Protein AF-A0A2A9K3H0-F1 (afdb_monomer)

Structure (mmCIF, N/CA/C/O backbone):
data_AF-A0A2A9K3H0-F1
#
_entry.id   AF-A0A2A9K3H0-F1
#
loop_
_atom_site.group_PDB
_atom_site.id
_atom_site.type_symbol
_atom_site.label_atom_id
_atom_site.label_alt_id
_atom_site.label_comp_id
_atom_site.label_asym_id
_atom_site.label_entity_id
_atom_site.label_seq_id
_atom_site.pdbx_PDB_ins_code
_atom_site.Cartn_x
_atom_site.Cartn_y
_atom_site.Cartn_z
_atom_site.occupancy
_atom_site.B_iso_or_equiv
_atom_site.auth_seq_id
_atom_site.auth_comp_id
_atom_site.auth_asym_id
_atom_site.auth_atom_id
_atom_site.pdbx_PDB_model_num
ATOM 1 N N . MET A 1 1 ? -21.137 4.030 23.093 1.00 45.34 1 MET A N 1
ATOM 2 C CA . MET A 1 1 ? -19.866 4.236 23.824 1.00 45.34 1 MET A CA 1
ATOM 3 C C . MET A 1 1 ? -18.866 4.736 22.801 1.00 45.34 1 MET A C 1
ATOM 5 O O . MET A 1 1 ? -18.836 4.116 21.744 1.00 45.34 1 MET A O 1
ATOM 9 N N . PRO A 1 2 ? -18.143 5.844 23.032 1.00 45.53 2 PRO A N 1
ATOM 10 C CA . PRO A 1 2 ? -17.180 6.316 22.046 1.00 45.53 2 PRO A CA 1
ATOM 11 C C . PRO A 1 2 ? -16.077 5.272 21.893 1.00 45.53 2 PRO A C 1
ATOM 13 O O . PRO A 1 2 ? -15.755 4.592 22.869 1.00 45.53 2 PRO A O 1
ATOM 16 N N . ILE A 1 3 ? -15.523 5.128 20.694 1.00 60.06 3 ILE A N 1
ATOM 17 C CA . ILE A 1 3 ? -14.328 4.311 20.492 1.00 60.06 3 ILE A CA 1
ATOM 18 C C . ILE A 1 3 ? -13.124 5.195 20.845 1.00 60.06 3 ILE A C 1
ATOM 20 O O . ILE A 1 3 ? -12.738 6.047 20.046 1.00 60.06 3 ILE A O 1
ATOM 24 N N . PRO A 1 4 ? -12.523 5.059 22.044 1.00 81.38 4 PRO A N 1
ATOM 25 C CA . PRO A 1 4 ? -11.255 5.720 22.326 1.00 81.38 4 PRO A CA 1
ATOM 26 C C . PRO A 1 4 ? -10.192 5.227 21.333 1.00 81.38 4 PRO A C 1
ATOM 28 O O . PRO A 1 4 ? -10.433 4.298 20.567 1.00 81.38 4 PRO A O 1
ATOM 31 N N . PHE A 1 5 ? -9.017 5.855 21.340 1.00 91.81 5 PHE A N 1
ATOM 32 C CA . PHE A 1 5 ? -7.861 5.462 20.525 1.00 91.81 5 PHE A CA 1
ATOM 33 C C . PHE A 1 5 ? -7.791 3.948 20.286 1.00 91.81 5 PHE A C 1
ATOM 35 O O . PHE A 1 5 ? -7.923 3.151 21.216 1.00 91.81 5 PHE A O 1
ATOM 42 N N . LEU A 1 6 ? -7.575 3.570 19.029 1.0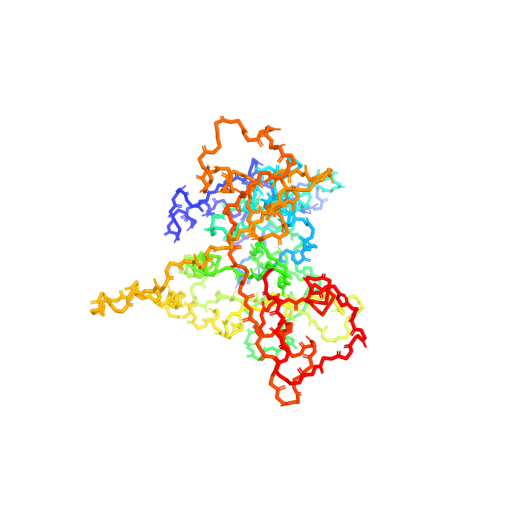0 92.31 6 LEU A N 1
ATOM 43 C CA . LEU A 1 6 ? -7.600 2.203 18.526 1.00 92.31 6 LEU A CA 1
ATOM 44 C C . LEU A 1 6 ? -6.362 1.400 18.969 1.00 92.31 6 LEU A C 1
ATOM 46 O O . LEU A 1 6 ? -5.624 0.849 18.157 1.00 92.31 6 LEU A O 1
ATOM 50 N N . THR A 1 7 ? -6.107 1.319 20.272 1.00 87.69 7 THR A N 1
ATOM 51 C CA . THR A 1 7 ? -4.939 0.634 20.852 1.00 87.69 7 THR A CA 1
ATOM 52 C C . THR A 1 7 ? -4.946 -0.875 20.584 1.00 87.69 7 THR A C 1
ATOM 54 O O . THR A 1 7 ? -3.901 -1.517 20.617 1.00 87.69 7 THR A O 1
ATOM 57 N N . GLY A 1 8 ? -6.103 -1.443 20.225 1.00 91.00 8 GLY A N 1
ATOM 58 C CA . GLY A 1 8 ? -6.239 -2.828 19.772 1.00 91.00 8 GLY A CA 1
ATOM 59 C C . GLY A 1 8 ? -5.675 -3.118 18.375 1.00 91.00 8 GLY A C 1
ATOM 60 O O . GLY A 1 8 ? -5.637 -4.287 17.991 1.00 91.00 8 GLY A O 1
ATOM 61 N N . LEU A 1 9 ? -5.231 -2.108 17.610 1.00 93.88 9 LEU A N 1
ATOM 62 C CA . LEU A 1 9 ? -4.708 -2.316 16.252 1.00 93.88 9 LEU A CA 1
ATOM 63 C C . LEU A 1 9 ? -3.502 -3.257 16.211 1.00 93.88 9 LEU A C 1
ATOM 65 O O . LEU A 1 9 ? -3.435 -4.082 15.307 1.00 93.88 9 LEU A O 1
ATOM 69 N N . GLY A 1 10 ? -2.603 -3.205 17.199 1.00 93.50 10 GLY A N 1
ATOM 70 C CA . GLY A 1 10 ? -1.468 -4.133 17.268 1.00 93.50 10 GLY A CA 1
ATOM 71 C C . GLY A 1 10 ? -1.917 -5.598 17.311 1.00 93.50 10 GLY A C 1
ATOM 72 O O . GLY A 1 10 ? -1.484 -6.400 16.493 1.00 93.50 10 GLY A O 1
ATOM 73 N N . ARG A 1 11 ? -2.899 -5.926 18.165 1.00 94.56 11 ARG A N 1
ATOM 74 C CA . ARG A 1 11 ? -3.484 -7.279 18.254 1.00 94.56 11 ARG A CA 1
ATOM 75 C C . ARG A 1 11 ? -4.157 -7.714 16.949 1.00 94.56 11 ARG A C 1
ATOM 77 O O . ARG A 1 11 ? -4.048 -8.876 16.549 1.00 94.56 11 ARG A O 1
ATOM 84 N N . VAL A 1 12 ? -4.878 -6.794 16.301 1.00 95.06 12 VAL A N 1
ATOM 85 C CA . VAL A 1 12 ? -5.502 -7.049 14.994 1.00 95.06 12 VAL A CA 1
ATOM 86 C C . VAL A 1 12 ? -4.427 -7.406 13.971 1.00 95.06 12 VAL A C 1
ATOM 88 O O . VAL A 1 12 ? -4.587 -8.388 13.251 1.00 95.06 12 VAL A O 1
ATOM 91 N N . LEU A 1 13 ? -3.325 -6.652 13.925 1.00 96.75 13 LEU A N 1
ATOM 92 C CA . LEU A 1 13 ? -2.216 -6.908 13.006 1.00 96.75 13 LEU A CA 1
ATOM 93 C C . LEU A 1 13 ? -1.482 -8.214 13.333 1.00 96.75 13 LEU A C 1
ATOM 95 O O . LEU A 1 13 ? -1.252 -9.004 12.421 1.00 96.75 13 LEU A O 1
ATOM 99 N N . ASP A 1 14 ? -1.212 -8.505 14.607 1.00 94.38 14 ASP A N 1
ATOM 100 C CA . ASP A 1 14 ? -0.631 -9.787 15.031 1.00 94.38 14 ASP A CA 1
ATOM 101 C C . ASP A 1 14 ? -1.453 -10.970 14.517 1.00 94.38 14 ASP A C 1
ATOM 103 O O . ASP A 1 14 ? -0.908 -11.925 13.964 1.00 94.38 14 ASP A O 1
ATOM 107 N N . THR A 1 15 ? -2.778 -10.883 14.642 1.00 95.31 15 THR A N 1
ATOM 108 C CA . THR A 1 15 ? -3.684 -11.947 14.196 1.00 95.31 15 THR A CA 1
ATOM 109 C C . THR A 1 15 ? -3.796 -12.007 12.673 1.00 95.31 15 THR A C 1
ATOM 111 O O . THR A 1 15 ? -3.840 -13.092 12.095 1.00 95.31 15 THR A O 1
ATOM 114 N N . ALA A 1 16 ? -3.868 -10.851 12.010 1.00 95.38 16 ALA A N 1
ATOM 115 C CA . ALA A 1 16 ? -4.097 -10.767 10.572 1.00 95.38 16 ALA A CA 1
ATOM 116 C C . ALA A 1 16 ? -2.858 -11.151 9.756 1.00 95.38 16 ALA A C 1
ATOM 118 O O . ALA A 1 16 ? -2.965 -11.865 8.755 1.00 95.38 16 ALA A O 1
ATOM 119 N N . VAL A 1 17 ? -1.689 -10.637 10.141 1.00 94.00 17 VAL A N 1
ATOM 120 C CA . VAL A 1 17 ? -0.473 -10.690 9.321 1.00 94.00 17 VAL A CA 1
ATOM 121 C C . VAL A 1 17 ? 0.718 -11.333 10.025 1.00 94.00 17 VAL A C 1
ATOM 123 O O . VAL A 1 17 ? 1.628 -11.753 9.319 1.00 94.00 17 VAL A O 1
ATOM 126 N N . GLY A 1 18 ? 0.685 -11.487 11.351 1.00 94.31 18 GLY A N 1
ATOM 127 C CA . GLY A 1 18 ? 1.803 -11.987 12.156 1.00 94.31 18 GLY A CA 1
ATOM 128 C C . GLY A 1 18 ? 2.655 -10.854 12.733 1.00 94.31 18 GLY A C 1
ATOM 129 O O . GLY A 1 18 ? 2.822 -9.808 12.105 1.00 94.31 18 GLY A O 1
ATOM 130 N N . SER A 1 19 ? 3.203 -11.060 13.932 1.00 90.75 19 SER A N 1
ATOM 131 C CA . SER A 1 19 ? 3.965 -10.044 14.680 1.00 90.75 19 SER A CA 1
ATOM 132 C C . SER A 1 19 ? 5.280 -9.627 14.012 1.00 90.75 19 SER A C 1
ATOM 134 O O . SER A 1 19 ? 5.835 -8.585 14.328 1.00 90.75 19 SER A O 1
ATOM 136 N N . ASP A 1 20 ? 5.796 -10.435 13.086 1.00 92.19 20 ASP A N 1
ATOM 137 C CA . ASP A 1 20 ? 6.979 -10.150 12.268 1.00 92.19 20 ASP A CA 1
ATOM 138 C C . ASP A 1 20 ? 6.652 -9.353 10.990 1.00 92.19 20 ASP A C 1
ATOM 140 O O . ASP A 1 20 ? 7.548 -8.986 10.227 1.00 92.19 20 ASP A O 1
ATOM 144 N N . ARG A 1 21 ? 5.365 -9.088 10.730 1.00 95.31 21 ARG A N 1
ATOM 145 C CA . ARG A 1 21 ? 4.873 -8.443 9.503 1.00 95.31 21 ARG A CA 1
ATOM 146 C C . ARG A 1 21 ? 4.325 -7.040 9.729 1.00 95.31 21 ARG A C 1
ATOM 148 O O . ARG A 1 21 ? 3.790 -6.441 8.791 1.00 95.31 21 ARG A O 1
ATOM 155 N N . TRP A 1 22 ? 4.494 -6.483 10.923 1.00 97.62 22 TRP A N 1
ATOM 156 C CA . TRP A 1 22 ? 4.175 -5.089 11.196 1.00 97.62 22 TRP A CA 1
ATOM 157 C C . TRP A 1 22 ? 5.113 -4.471 12.232 1.00 97.62 22 TRP A C 1
ATOM 159 O O . TRP A 1 22 ? 5.723 -5.165 13.037 1.00 97.62 22 TRP A O 1
ATOM 169 N N . GLU A 1 23 ? 5.218 -3.146 12.201 1.00 94.81 23 GLU A N 1
ATOM 170 C CA . GLU A 1 23 ? 5.955 -2.363 13.189 1.00 94.81 23 GLU A CA 1
ATOM 171 C C . GLU A 1 23 ? 5.186 -1.079 13.508 1.00 94.81 23 GLU A C 1
ATOM 173 O O . GLU A 1 23 ? 4.676 -0.405 12.606 1.00 94.81 23 GLU A O 1
ATOM 178 N N . GLY A 1 24 ? 5.094 -0.744 14.795 1.00 92.06 24 GLY A N 1
ATOM 179 C CA . GLY A 1 24 ? 4.554 0.527 15.261 1.00 92.06 24 GLY A CA 1
ATOM 180 C C . GLY A 1 24 ? 5.575 1.650 15.124 1.00 92.06 24 GLY A C 1
ATOM 181 O O . GLY A 1 24 ? 6.683 1.560 15.646 1.00 92.06 24 GLY A O 1
ATOM 182 N N . VAL A 1 25 ? 5.190 2.745 14.474 1.00 90.56 25 VAL A N 1
ATOM 183 C CA . VAL A 1 25 ? 5.963 3.989 14.518 1.00 90.56 25 VAL A CA 1
ATOM 184 C C . VAL A 1 25 ? 6.013 4.473 15.975 1.00 90.56 25 VAL A C 1
ATOM 186 O O . VAL A 1 25 ? 5.004 4.369 16.677 1.00 90.56 25 VAL A O 1
ATOM 189 N N . PRO A 1 26 ? 7.134 5.037 16.461 1.00 88.25 26 PRO A N 1
ATOM 190 C CA . PRO A 1 26 ? 7.215 5.526 17.833 1.00 88.25 26 PRO A CA 1
ATOM 191 C C . PRO A 1 26 ? 6.038 6.440 18.221 1.00 88.25 26 PRO A C 1
ATOM 193 O O . PRO A 1 26 ? 5.739 7.431 17.539 1.00 88.25 26 PRO A O 1
ATOM 196 N N . GLY A 1 27 ? 5.372 6.083 19.325 1.00 88.00 27 GLY A N 1
ATOM 197 C CA . GLY A 1 27 ? 4.229 6.806 19.887 1.00 88.00 27 GLY A CA 1
ATOM 198 C C . GLY A 1 27 ? 2.910 6.638 19.127 1.00 88.00 27 GLY A C 1
ATOM 199 O O . GLY A 1 27 ? 2.025 7.479 19.280 1.00 88.00 27 GLY A O 1
ATOM 200 N N . TRP A 1 28 ? 2.762 5.614 18.281 1.00 90.88 28 TRP A N 1
ATOM 201 C CA . TRP A 1 28 ? 1.538 5.399 17.502 1.00 90.88 28 TRP A CA 1
ATOM 202 C C . TRP A 1 28 ? 0.284 5.251 18.382 1.00 90.88 28 TRP A C 1
ATOM 204 O O . TRP A 1 28 ? -0.792 5.695 17.983 1.00 90.88 28 TRP A O 1
ATOM 214 N N . GLU A 1 29 ? 0.403 4.694 19.589 1.00 90.75 29 GLU A N 1
ATOM 215 C CA . GLU A 1 29 ? -0.708 4.381 20.500 1.00 90.75 29 GLU A CA 1
ATOM 216 C C . GLU A 1 29 ? -1.498 5.618 20.942 1.00 90.75 29 GLU A C 1
ATOM 218 O O . GLU A 1 29 ? -2.692 5.536 21.227 1.00 90.75 29 GLU A O 1
ATOM 223 N N . THR A 1 30 ? -0.830 6.769 21.006 1.00 88.50 30 THR A N 1
ATOM 224 C CA . THR A 1 30 ? -1.402 8.050 21.448 1.00 88.50 30 THR A CA 1
ATOM 225 C C . THR A 1 30 ? -1.437 9.093 20.333 1.00 88.50 30 THR A C 1
ATOM 227 O O . THR A 1 30 ? -1.915 10.209 20.544 1.00 88.50 30 THR A O 1
ATOM 230 N N . ARG A 1 31 ? -0.956 8.748 19.133 1.00 90.25 31 ARG A N 1
ATOM 231 C CA . ARG A 1 31 ? -0.889 9.671 17.998 1.00 90.25 31 ARG A CA 1
ATOM 232 C C . ARG A 1 31 ? -2.282 9.954 17.433 1.00 90.25 31 ARG A C 1
ATOM 234 O O . ARG A 1 31 ? -3.027 9.035 17.102 1.00 90.25 31 ARG A O 1
ATOM 241 N N . THR A 1 32 ? -2.609 11.235 17.286 1.00 90.25 32 THR A N 1
ATOM 242 C CA . THR A 1 32 ? -3.834 11.750 16.656 1.00 90.25 32 THR A CA 1
ATOM 243 C C . THR A 1 32 ? -3.524 13.044 15.908 1.00 90.25 32 THR A C 1
ATOM 245 O O . THR A 1 32 ? -2.697 13.828 16.368 1.00 90.25 32 THR A O 1
ATOM 248 N N . GLY A 1 33 ? -4.203 13.293 14.788 1.00 87.94 33 GLY A N 1
ATOM 249 C CA . GLY A 1 33 ? -4.140 14.573 14.080 1.00 87.94 33 GLY A CA 1
ATOM 250 C C . GLY A 1 33 ? -5.140 15.615 14.586 1.00 87.94 33 GLY A C 1
ATOM 251 O O . GLY A 1 33 ? -5.348 16.626 13.914 1.00 87.94 33 GLY A O 1
ATOM 252 N N . TYR A 1 34 ? -5.813 15.363 15.713 1.00 87.31 34 TYR A N 1
ATOM 253 C CA . TYR A 1 34 ? -6.912 16.194 16.202 1.00 87.31 34 TYR A CA 1
ATOM 254 C C . TYR A 1 34 ? -6.864 16.420 17.711 1.00 87.31 34 TYR A C 1
ATOM 256 O O . TYR A 1 34 ? -6.495 15.532 18.480 1.00 87.31 34 TYR A O 1
ATOM 264 N N . THR A 1 35 ? -7.336 17.590 18.136 1.00 88.00 35 THR A N 1
ATOM 265 C CA . THR A 1 35 ? -7.582 17.923 19.541 1.00 88.00 35 THR A CA 1
ATOM 266 C C . THR A 1 35 ? -9.063 18.195 19.796 1.00 88.00 35 THR A C 1
ATOM 268 O O . THR A 1 35 ? -9.807 18.545 18.877 1.00 88.00 35 THR A O 1
ATOM 271 N N . ASP A 1 36 ? -9.509 18.013 21.036 1.00 86.50 36 ASP A N 1
ATOM 272 C CA . ASP A 1 36 ? -10.832 18.443 21.490 1.00 86.50 36 ASP A CA 1
ATOM 273 C C . ASP A 1 36 ? -10.880 19.965 21.734 1.00 86.50 36 ASP A C 1
ATOM 275 O O . ASP A 1 36 ? -9.923 20.694 21.449 1.00 86.50 36 ASP A O 1
ATOM 279 N N . ARG A 1 37 ? -12.017 20.463 22.238 1.00 86.56 37 ARG A N 1
ATOM 280 C CA . ARG A 1 37 ? -12.222 21.898 22.509 1.00 86.56 37 ARG A CA 1
ATOM 281 C C . ARG A 1 37 ? -11.318 22.429 23.622 1.00 86.56 37 ARG A C 1
ATOM 283 O O . ARG A 1 37 ? -11.062 23.627 23.668 1.00 86.56 37 ARG A O 1
ATOM 290 N N . GLU A 1 38 ? -10.826 21.547 24.484 1.00 89.25 38 GLU A N 1
ATOM 291 C CA . GLU A 1 38 ? -9.910 21.848 25.581 1.00 89.25 38 GLU A CA 1
ATOM 292 C C . GLU A 1 38 ? -8.434 21.671 25.175 1.00 89.25 38 GLU A C 1
ATOM 294 O O . GLU A 1 38 ? -7.542 21.826 26.009 1.00 89.25 38 GLU A O 1
ATOM 299 N N . GLY A 1 39 ? -8.156 21.356 23.903 1.00 86.38 39 GLY A N 1
ATOM 300 C CA . GLY A 1 39 ? -6.803 21.184 23.371 1.00 86.38 39 GLY A CA 1
ATOM 301 C C . GLY A 1 39 ? -6.161 19.827 23.681 1.00 86.38 39 GLY A C 1
ATOM 302 O O . GLY A 1 39 ? -4.961 19.659 23.465 1.00 86.38 39 GLY A O 1
ATOM 303 N N . ARG A 1 40 ? -6.923 18.845 24.174 1.00 88.31 40 ARG A N 1
ATOM 304 C CA . ARG A 1 40 ? -6.427 17.494 24.488 1.00 88.31 40 ARG A CA 1
ATOM 305 C C . ARG A 1 40 ? -6.508 16.580 23.260 1.00 88.31 40 ARG A C 1
ATOM 307 O O . ARG A 1 40 ? -7.380 16.798 22.420 1.00 88.31 40 ARG A O 1
ATOM 314 N N . PRO A 1 41 ? -5.667 15.534 23.145 1.00 88.06 41 PRO A N 1
ATOM 315 C CA . PRO A 1 41 ? -5.734 14.570 22.044 1.00 88.06 41 PRO A CA 1
ATOM 316 C C . PRO A 1 41 ? -7.136 13.973 21.855 1.00 88.06 41 PRO A C 1
ATOM 318 O O . PRO A 1 41 ? -7.712 13.409 22.787 1.00 88.06 41 PRO A O 1
ATOM 321 N N . ARG A 1 42 ? -7.677 14.064 20.636 1.00 89.62 42 ARG A N 1
ATOM 322 C CA . ARG A 1 42 ? -9.008 13.555 20.285 1.00 89.62 42 ARG A CA 1
ATOM 323 C C . ARG A 1 42 ? -8.925 12.173 19.629 1.00 89.62 42 ARG A C 1
ATOM 325 O O . ARG A 1 42 ? -8.155 11.983 18.691 1.00 89.62 42 ARG A O 1
ATOM 332 N N . GLY A 1 43 ? -9.742 11.235 20.113 1.00 91.50 43 GLY A N 1
ATOM 333 C CA . GLY A 1 43 ? -9.930 9.895 19.542 1.00 91.50 43 GLY A CA 1
ATOM 334 C C . GLY A 1 43 ? -11.070 9.817 18.518 1.00 91.50 43 GLY A C 1
ATOM 335 O O . GLY A 1 43 ? -11.498 10.834 17.974 1.00 91.50 43 GLY A O 1
ATOM 336 N N . TYR A 1 44 ? -11.554 8.603 18.258 1.00 91.50 44 TYR A N 1
ATOM 337 C CA . TYR A 1 44 ? -12.686 8.358 17.363 1.00 91.50 44 TYR A CA 1
ATOM 338 C C . TYR A 1 44 ? -14.024 8.563 18.080 1.00 91.50 44 TYR A C 1
ATOM 340 O O . TYR A 1 44 ? -14.112 8.491 19.307 1.00 91.50 44 TYR A O 1
ATOM 348 N N . ASP A 1 45 ? -15.077 8.804 17.302 1.00 89.25 45 ASP A N 1
ATOM 349 C CA . ASP A 1 45 ? -16.439 8.784 17.832 1.00 89.25 45 ASP A CA 1
ATOM 350 C C . ASP A 1 45 ? -16.964 7.344 17.781 1.00 89.25 45 ASP A C 1
ATOM 352 O O . ASP A 1 45 ? -17.338 6.761 18.800 1.00 89.25 45 ASP A O 1
ATOM 356 N N . GLU A 1 46 ? -16.899 6.729 16.603 1.00 86.88 46 GLU A N 1
ATOM 357 C CA . GLU A 1 46 ? -17.262 5.337 16.345 1.00 86.88 46 GLU A CA 1
ATOM 358 C C . GLU A 1 46 ? -16.441 4.814 15.156 1.00 86.88 46 GLU A C 1
ATOM 360 O O . GLU A 1 46 ? -15.722 5.575 14.530 1.00 86.88 46 GLU A O 1
ATOM 365 N N . ILE A 1 47 ? -16.470 3.518 14.850 1.00 88.12 47 ILE A N 1
ATOM 366 C CA . ILE A 1 47 ? -15.788 2.955 13.680 1.00 88.12 47 ILE A CA 1
ATOM 367 C C . ILE A 1 47 ? -16.814 2.172 12.881 1.00 88.12 47 ILE A C 1
ATOM 369 O O . ILE A 1 47 ? -17.407 1.207 13.367 1.00 88.12 47 ILE A O 1
ATOM 373 N N . TYR A 1 48 ? -16.978 2.600 11.637 1.00 87.44 48 TYR A N 1
ATOM 374 C CA . TYR A 1 48 ? -17.895 2.024 10.662 1.00 87.44 48 TYR A CA 1
ATOM 375 C C . TYR A 1 48 ? -17.166 1.312 9.525 1.00 87.44 48 TYR A C 1
ATOM 377 O O . TYR A 1 48 ? -17.781 0.576 8.761 1.00 87.44 48 TYR A O 1
ATOM 385 N N . GLY A 1 49 ? -15.855 1.503 9.396 1.00 89.56 49 GLY A N 1
ATOM 386 C CA . GLY A 1 49 ? -15.115 0.897 8.303 1.00 89.56 49 GLY A CA 1
ATOM 387 C C . GLY A 1 49 ? -13.693 1.403 8.152 1.00 89.56 49 GLY A C 1
ATOM 388 O O . GLY A 1 49 ? -13.135 2.053 9.039 1.00 89.56 49 GLY A O 1
ATOM 389 N N . ALA A 1 50 ? -13.124 1.123 6.987 1.00 92.31 50 ALA A N 1
ATOM 390 C CA . ALA A 1 50 ? -11.833 1.640 6.562 1.00 92.31 50 ALA A CA 1
ATOM 391 C C . ALA A 1 50 ? -11.955 2.340 5.210 1.00 92.31 50 ALA A C 1
ATOM 393 O O . ALA A 1 50 ? -12.666 1.854 4.330 1.00 92.31 50 ALA A O 1
ATOM 394 N N . VAL A 1 51 ? -11.229 3.445 5.040 1.00 90.81 51 VAL A N 1
ATOM 395 C CA . VAL A 1 51 ? -11.033 4.073 3.730 1.00 90.81 51 VAL A CA 1
ATOM 396 C C . VAL A 1 51 ? -9.658 3.667 3.213 1.00 90.81 51 VAL A C 1
ATOM 398 O O . VAL A 1 51 ? -8.658 3.741 3.935 1.00 90.81 51 VAL A O 1
ATOM 401 N N . ILE A 1 52 ? -9.627 3.186 1.975 1.00 92.38 52 ILE A N 1
ATOM 402 C CA . ILE A 1 52 ? -8.447 2.631 1.325 1.00 92.38 52 ILE A CA 1
ATOM 403 C C . ILE A 1 52 ? -7.824 3.673 0.410 1.00 92.38 52 ILE A C 1
ATOM 405 O O . ILE A 1 52 ? -8.508 4.322 -0.387 1.00 92.38 52 ILE A O 1
ATOM 409 N N . HIS A 1 53 ? -6.504 3.781 0.517 1.00 90.56 53 HIS A N 1
ATOM 410 C CA . HIS A 1 53 ? -5.694 4.783 -0.158 1.00 90.56 53 HIS A CA 1
ATOM 411 C C . HIS A 1 53 ? -4.471 4.168 -0.828 1.00 90.56 53 HIS A C 1
ATOM 413 O O . HIS A 1 53 ? -4.054 3.039 -0.550 1.00 90.56 53 HIS A O 1
ATOM 419 N N . THR A 1 54 ? -3.853 4.985 -1.665 1.00 89.94 54 THR A N 1
ATOM 420 C CA . THR A 1 54 ? -2.447 4.888 -2.020 1.00 89.94 54 THR A CA 1
ATOM 421 C C . THR A 1 54 ? -1.793 6.212 -1.722 1.00 89.94 54 THR A C 1
ATOM 423 O O . THR A 1 54 ? -2.461 7.229 -1.558 1.00 89.94 54 THR A O 1
ATOM 426 N N . THR A 1 55 ? -0.476 6.201 -1.618 1.00 87.19 55 THR A N 1
ATOM 427 C CA . THR A 1 55 ? 0.287 7.404 -1.294 1.00 87.19 55 THR A CA 1
ATOM 428 C C . THR A 1 55 ? 0.388 8.361 -2.477 1.00 87.19 55 THR A C 1
ATOM 430 O O . THR A 1 55 ? 0.681 9.533 -2.256 1.00 87.19 55 THR A O 1
ATOM 433 N N . GLU A 1 56 ? 0.149 7.876 -3.706 1.00 72.56 56 GLU A N 1
ATOM 434 C CA . GLU A 1 56 ? 0.056 8.673 -4.946 1.00 72.56 56 GLU A CA 1
ATOM 435 C C . GLU A 1 56 ? 1.251 9.614 -5.157 1.00 72.56 56 GLU A C 1
ATOM 437 O O . GLU A 1 56 ? 1.169 10.639 -5.823 1.00 72.56 56 GLU A O 1
ATOM 442 N N . SER A 1 57 ? 2.392 9.247 -4.573 1.00 76.62 57 SER A N 1
ATOM 443 C CA . SER A 1 57 ? 3.595 10.071 -4.562 1.00 76.62 57 SER A CA 1
ATOM 444 C C . SER A 1 57 ? 4.387 9.938 -5.861 1.00 76.62 57 SER A C 1
ATOM 446 O O . SER A 1 57 ? 4.319 8.923 -6.556 1.00 76.62 57 SER A O 1
ATOM 448 N N . ASP A 1 58 ? 5.199 10.943 -6.177 1.00 74.88 58 ASP A N 1
ATOM 449 C CA . ASP A 1 58 ? 5.977 10.969 -7.417 1.00 74.88 58 ASP A CA 1
ATOM 450 C C . ASP A 1 58 ? 6.829 9.707 -7.621 1.00 74.88 58 ASP A C 1
ATOM 452 O O . ASP A 1 58 ? 7.481 9.217 -6.693 1.00 74.88 58 ASP A O 1
ATOM 456 N N . ASP A 1 59 ? 6.932 9.248 -8.877 1.00 79.88 59 ASP A N 1
ATOM 457 C CA . ASP A 1 59 ? 7.808 8.132 -9.284 1.00 79.88 59 ASP A CA 1
ATOM 458 C C . ASP A 1 59 ? 9.250 8.307 -8.770 1.00 79.88 59 ASP A C 1
ATOM 460 O O . ASP A 1 59 ? 9.940 7.329 -8.469 1.00 79.88 59 ASP A O 1
ATOM 464 N N . SER A 1 60 ? 9.701 9.559 -8.627 1.00 80.12 60 SER A N 1
ATOM 465 C CA . SER A 1 60 ? 11.042 9.889 -8.145 1.00 80.12 60 SER A CA 1
ATOM 466 C C . SER A 1 60 ? 11.297 9.466 -6.695 1.00 80.12 60 SER A C 1
ATOM 468 O O . SER A 1 60 ? 12.431 9.109 -6.376 1.00 80.12 60 SER A O 1
ATOM 470 N N . ALA A 1 61 ? 10.277 9.463 -5.830 1.00 83.31 61 ALA A N 1
ATOM 471 C CA . ALA A 1 61 ? 10.442 9.074 -4.433 1.00 83.31 61 ALA A CA 1
ATOM 472 C C . ALA A 1 61 ? 10.744 7.577 -4.319 1.00 83.31 61 ALA A C 1
ATOM 474 O O . ALA A 1 61 ? 11.728 7.172 -3.700 1.00 83.31 61 ALA A O 1
ATOM 475 N N . PHE A 1 62 ? 9.953 6.767 -5.018 1.00 85.50 62 PHE A N 1
ATOM 476 C CA . PHE A 1 62 ? 10.143 5.325 -5.093 1.00 85.50 62 PHE A CA 1
ATOM 477 C C . PHE A 1 62 ? 11.446 4.950 -5.804 1.00 85.50 62 PHE A C 1
ATOM 479 O O . PHE A 1 62 ? 12.178 4.086 -5.327 1.00 85.50 62 PHE A O 1
ATOM 486 N N . ALA A 1 63 ? 11.784 5.631 -6.904 1.00 83.44 63 ALA A N 1
ATOM 487 C CA . ALA A 1 63 ? 13.024 5.373 -7.632 1.00 83.44 63 ALA A CA 1
ATOM 488 C C . ALA A 1 63 ? 14.275 5.658 -6.783 1.00 83.44 63 ALA A C 1
ATOM 490 O O . ALA A 1 63 ? 15.219 4.869 -6.800 1.00 83.44 63 ALA A O 1
ATOM 491 N N . LYS A 1 64 ? 14.285 6.757 -6.017 1.00 83.69 64 LYS A N 1
ATOM 492 C CA . LYS A 1 64 ? 15.400 7.102 -5.119 1.00 83.69 64 LYS A CA 1
ATOM 493 C C . LYS A 1 64 ? 15.523 6.119 -3.959 1.00 83.69 64 LYS A C 1
ATOM 495 O O . LYS A 1 64 ? 16.623 5.643 -3.688 1.00 83.69 64 LYS A O 1
ATOM 500 N N . ALA A 1 65 ? 14.408 5.767 -3.324 1.00 86.56 65 ALA A N 1
ATOM 501 C CA . ALA A 1 65 ? 14.394 4.773 -2.256 1.00 86.56 65 ALA A CA 1
ATOM 502 C C . ALA A 1 65 ? 14.896 3.403 -2.747 1.00 86.56 65 ALA A C 1
ATOM 504 O O . ALA A 1 65 ? 15.763 2.798 -2.118 1.00 86.56 65 ALA A O 1
ATOM 505 N N . ALA A 1 66 ? 14.446 2.959 -3.925 1.00 82.62 66 ALA A N 1
ATOM 506 C CA . ALA A 1 66 ? 14.925 1.730 -4.559 1.00 82.62 66 ALA A CA 1
ATOM 507 C C . ALA A 1 66 ? 16.418 1.786 -4.935 1.00 82.62 66 ALA A C 1
ATOM 509 O O . ALA A 1 66 ? 17.096 0.760 -4.927 1.00 82.62 66 ALA A O 1
ATOM 510 N N . ALA A 1 67 ? 16.945 2.976 -5.232 1.00 84.12 67 ALA A N 1
ATOM 511 C CA . ALA A 1 67 ? 18.368 3.203 -5.478 1.00 84.12 67 ALA A CA 1
ATOM 512 C C . ALA A 1 67 ? 19.215 3.295 -4.191 1.00 84.12 67 ALA A C 1
ATOM 514 O O . ALA A 1 67 ? 20.426 3.502 -4.278 1.00 84.12 67 ALA A O 1
ATOM 515 N N . GLY A 1 68 ? 18.610 3.138 -3.008 1.00 85.69 68 GLY A N 1
ATOM 516 C CA . GLY A 1 68 ? 19.310 3.205 -1.724 1.00 85.69 68 GLY A CA 1
ATOM 517 C C . GLY A 1 68 ? 19.681 4.626 -1.300 1.00 85.69 68 GLY A C 1
ATOM 518 O O . GLY A 1 68 ? 20.670 4.817 -0.588 1.00 85.69 68 GLY A O 1
ATOM 519 N N . ASP A 1 69 ? 18.926 5.631 -1.751 1.00 86.06 69 ASP A N 1
ATOM 520 C CA . ASP A 1 69 ? 19.096 7.005 -1.286 1.00 86.06 69 ASP A CA 1
ATOM 521 C C . ASP A 1 69 ? 18.886 7.075 0.236 1.00 86.06 69 ASP A C 1
ATOM 523 O O . ASP A 1 69 ? 17.837 6.711 0.768 1.00 86.06 69 ASP A O 1
ATOM 527 N N . ARG A 1 70 ? 19.907 7.576 0.940 1.00 84.19 70 ARG A N 1
ATOM 528 C CA . ARG A 1 70 ? 19.956 7.662 2.407 1.00 84.19 70 ARG A CA 1
ATOM 529 C C . ARG A 1 70 ? 18.891 8.587 2.995 1.00 84.19 70 ARG A C 1
ATOM 531 O O . ARG A 1 70 ? 18.661 8.548 4.201 1.00 84.19 70 ARG A O 1
ATOM 538 N N . ALA A 1 71 ? 18.259 9.427 2.175 1.00 79.94 71 ALA A N 1
ATOM 539 C CA . ALA A 1 71 ? 17.136 10.257 2.594 1.00 79.94 71 ALA A CA 1
ATOM 540 C C . ALA A 1 71 ? 15.879 9.441 2.949 1.00 79.94 71 ALA A C 1
ATOM 542 O O . ALA A 1 71 ? 14.982 10.003 3.586 1.00 79.94 71 ALA A O 1
ATOM 543 N N . TYR A 1 72 ? 15.818 8.164 2.551 1.00 82.00 72 TYR A N 1
ATOM 544 C CA . TYR A 1 72 ? 14.725 7.235 2.829 1.00 82.00 72 TYR A CA 1
ATOM 545 C C . TYR A 1 72 ? 15.170 6.193 3.854 1.00 82.00 72 TYR A C 1
ATOM 547 O O . TYR A 1 72 ? 16.089 5.412 3.617 1.00 82.00 72 TYR A O 1
ATOM 555 N N . ARG A 1 73 ? 14.504 6.183 5.010 1.00 77.56 73 ARG A N 1
ATOM 556 C CA . ARG A 1 73 ? 14.787 5.243 6.108 1.00 77.56 73 ARG A CA 1
ATOM 557 C C . ARG A 1 73 ? 14.302 3.827 5.816 1.00 77.56 73 ARG A C 1
ATOM 559 O O . ARG A 1 73 ? 14.828 2.872 6.374 1.00 77.56 73 ARG A O 1
ATOM 566 N N . ASP A 1 74 ? 13.312 3.718 4.939 1.00 86.38 74 ASP A N 1
ATOM 567 C CA . ASP A 1 74 ? 12.688 2.469 4.549 1.00 86.38 74 ASP A CA 1
ATOM 568 C C . ASP A 1 74 ? 12.532 2.432 3.026 1.00 86.38 74 ASP A C 1
ATOM 570 O O . ASP A 1 74 ? 11.753 3.186 2.443 1.00 86.38 74 ASP A O 1
ATOM 574 N N . ALA A 1 75 ? 13.291 1.552 2.374 1.00 85.88 75 ALA A N 1
ATOM 575 C CA . ALA A 1 75 ? 13.231 1.389 0.925 1.00 85.88 75 ALA A CA 1
ATOM 576 C C . ALA A 1 75 ? 11.912 0.749 0.451 1.00 85.88 75 ALA A C 1
ATOM 578 O O . ALA A 1 75 ? 11.532 0.916 -0.708 1.00 85.88 75 ALA A O 1
ATOM 579 N N . GLN A 1 76 ? 11.224 0.013 1.331 1.00 91.25 76 GLN A N 1
ATOM 580 C CA . GLN A 1 76 ? 9.925 -0.597 1.048 1.00 91.25 76 GLN A CA 1
ATOM 581 C C . GLN A 1 76 ? 8.763 0.345 1.371 1.00 91.25 76 GLN A C 1
ATOM 583 O O . GLN A 1 76 ? 7.679 0.149 0.827 1.00 91.25 76 GLN A O 1
ATOM 588 N N . ALA A 1 77 ? 8.977 1.377 2.190 1.00 92.75 77 ALA A N 1
ATOM 589 C CA . ALA A 1 77 ? 7.989 2.418 2.469 1.00 92.75 77 ALA A CA 1
ATOM 590 C C . ALA A 1 77 ? 8.541 3.840 2.204 1.00 92.75 77 ALA A C 1
ATOM 592 O O . ALA A 1 77 ? 8.726 4.618 3.150 1.00 92.75 77 ALA A O 1
ATOM 593 N N . PRO A 1 78 ? 8.823 4.207 0.935 1.00 91.06 78 PRO A N 1
ATOM 594 C CA . PRO A 1 78 ? 9.436 5.490 0.585 1.00 91.06 78 PRO A CA 1
ATOM 595 C C . PRO A 1 78 ? 8.672 6.722 1.079 1.00 91.06 78 PRO A C 1
ATOM 597 O O . PRO A 1 78 ? 9.269 7.786 1.257 1.00 91.06 78 PRO A O 1
ATOM 600 N N . THR A 1 79 ? 7.362 6.619 1.303 1.00 91.06 79 THR A N 1
ATOM 601 C CA . THR A 1 79 ? 6.551 7.761 1.741 1.00 91.06 79 THR A CA 1
ATOM 602 C C . THR A 1 79 ? 6.282 7.759 3.241 1.00 91.06 79 THR A C 1
ATOM 604 O O . THR A 1 79 ? 5.557 8.637 3.707 1.00 91.06 79 THR A O 1
ATOM 607 N N . LEU A 1 80 ? 6.832 6.807 4.009 1.00 91.31 80 LEU A N 1
ATOM 608 C CA . LEU A 1 80 ? 6.556 6.657 5.443 1.00 91.31 80 LEU A CA 1
ATOM 609 C C . LEU A 1 80 ? 6.770 7.962 6.211 1.00 91.31 80 LEU A C 1
ATOM 611 O O . LEU A 1 80 ? 5.886 8.401 6.945 1.00 91.31 80 LEU A O 1
ATOM 615 N N . ASP A 1 81 ? 7.914 8.612 6.003 1.00 86.88 81 ASP A N 1
ATOM 616 C CA . ASP A 1 81 ? 8.211 9.880 6.666 1.00 86.88 81 ASP A CA 1
ATOM 617 C C . ASP A 1 81 ? 7.174 10.951 6.279 1.00 86.88 81 ASP A C 1
ATOM 619 O O . ASP A 1 81 ? 6.706 11.700 7.127 1.00 86.88 81 ASP A O 1
ATOM 623 N N . VAL A 1 82 ? 6.756 11.014 5.011 1.00 84.69 82 VAL A N 1
ATOM 624 C CA . VAL A 1 82 ? 5.785 12.019 4.539 1.00 84.69 82 VAL A CA 1
ATOM 625 C C . VAL A 1 82 ? 4.432 11.834 5.224 1.00 84.69 82 VAL A C 1
ATOM 627 O O . VAL A 1 82 ? 3.889 12.792 5.770 1.00 84.69 82 VAL A O 1
ATOM 630 N N . VAL A 1 83 ? 3.913 10.604 5.259 1.00 88.31 83 VAL A N 1
ATOM 631 C CA . VAL A 1 83 ? 2.584 10.310 5.829 1.00 88.31 83 VAL A CA 1
ATOM 632 C C . VAL A 1 83 ? 2.556 10.345 7.362 1.00 88.31 83 VAL A C 1
ATOM 634 O O . VAL A 1 83 ? 1.479 10.413 7.959 1.00 88.31 83 VAL A O 1
ATOM 637 N N . THR A 1 84 ? 3.729 10.311 8.001 1.00 87.62 84 THR A N 1
ATOM 638 C CA . THR A 1 84 ? 3.904 10.445 9.457 1.00 87.62 84 THR A CA 1
ATOM 639 C C . THR A 1 84 ? 4.223 11.878 9.907 1.00 87.62 84 THR A C 1
ATOM 641 O O . THR A 1 84 ? 4.462 12.074 11.099 1.00 87.62 84 THR A O 1
ATOM 644 N N . ASP A 1 85 ? 4.161 12.860 8.993 1.00 72.62 85 ASP A N 1
ATOM 645 C CA . ASP A 1 85 ? 4.529 14.278 9.185 1.00 72.62 85 ASP A CA 1
ATOM 646 C C . ASP A 1 85 ? 6.039 14.505 9.404 1.00 72.62 85 ASP A C 1
ATOM 648 O O . ASP A 1 85 ? 6.466 15.051 10.422 1.00 72.62 85 ASP A O 1
ATOM 652 N N . ARG A 1 86 ? 6.871 14.136 8.411 1.00 59.31 86 ARG A N 1
ATOM 653 C CA . ARG A 1 86 ? 8.337 14.379 8.367 1.00 59.31 86 ARG A CA 1
ATOM 654 C C . ARG A 1 86 ? 8.724 15.804 8.752 1.00 59.31 86 ARG A C 1
ATOM 656 O O . ARG A 1 86 ? 9.823 16.032 9.252 1.00 59.31 86 ARG A O 1
ATOM 663 N N . TRP A 1 87 ? 7.854 16.758 8.439 1.00 48.81 87 TRP A N 1
ATOM 664 C CA . TRP A 1 87 ? 8.131 18.185 8.519 1.00 48.81 87 TRP A CA 1
ATOM 665 C C . TRP A 1 87 ? 7.640 18.819 9.822 1.00 48.81 87 TRP A C 1
ATOM 667 O O . TRP A 1 87 ? 7.849 20.015 10.010 1.00 48.81 87 TRP A O 1
ATOM 677 N N . GLY A 1 88 ? 7.021 18.038 10.719 1.00 53.56 88 GLY A N 1
ATOM 678 C CA . GLY A 1 88 ? 6.553 18.502 12.027 1.00 53.56 88 GLY A CA 1
ATOM 679 C C . GLY A 1 88 ? 5.627 19.709 11.928 1.00 53.56 88 GLY A C 1
ATOM 680 O O . GLY A 1 88 ? 5.589 20.540 12.833 1.00 53.56 88 GLY A O 1
ATOM 681 N N . THR A 1 89 ? 4.936 19.858 10.796 1.00 52.25 89 THR A N 1
ATOM 682 C CA . THR A 1 89 ? 4.254 21.116 10.493 1.00 52.25 89 THR A CA 1
ATOM 683 C C . THR A 1 89 ? 2.976 21.264 11.300 1.00 52.25 89 THR A C 1
ATOM 685 O O . THR A 1 89 ? 2.565 22.403 11.523 1.00 52.25 89 THR A O 1
ATOM 688 N N . ARG A 1 90 ? 2.346 20.155 11.740 1.00 49.28 90 ARG A N 1
ATOM 689 C CA . ARG A 1 90 ? 1.063 20.186 12.476 1.00 49.28 90 ARG A CA 1
ATOM 690 C C . ARG A 1 90 ? 0.822 19.032 13.465 1.00 49.28 90 ARG A C 1
ATOM 692 O O . ARG A 1 90 ? -0.230 19.021 14.096 1.00 49.28 90 ARG A O 1
ATOM 699 N N . GLY A 1 91 ? 1.739 18.067 13.607 1.00 55.59 91 GLY A N 1
ATOM 700 C CA . GLY A 1 91 ? 1.541 16.903 14.488 1.00 55.59 91 GLY A CA 1
ATOM 701 C C . GLY A 1 91 ? 0.483 15.918 13.974 1.00 55.59 91 GLY A C 1
ATOM 702 O O . GLY A 1 91 ? 0.043 15.042 14.713 1.00 55.59 91 GLY A O 1
ATOM 703 N N . ALA A 1 92 ? 0.072 16.065 12.712 1.00 69.94 92 ALA A N 1
ATOM 704 C CA . ALA A 1 92 ? -1.028 15.332 12.108 1.00 69.94 92 ALA A CA 1
ATOM 705 C C . ALA A 1 92 ? -0.521 14.338 11.063 1.00 69.94 92 ALA A C 1
ATOM 707 O O . ALA A 1 92 ? 0.099 14.720 10.074 1.00 69.94 92 ALA A O 1
ATOM 708 N N . HIS A 1 93 ? -0.811 13.056 11.269 1.00 89.00 93 HIS A N 1
ATOM 709 C CA . HIS A 1 93 ? -0.566 11.997 10.293 1.00 89.00 93 HIS A CA 1
ATOM 710 C C . HIS A 1 93 ? -1.716 11.890 9.290 1.00 89.00 93 HIS A C 1
ATOM 712 O O . HIS A 1 93 ? -2.862 12.258 9.572 1.00 89.00 93 HIS A O 1
ATOM 718 N N . THR A 1 94 ? -1.428 11.325 8.120 1.00 88.50 94 THR A N 1
ATOM 719 C CA . THR A 1 94 ? -2.460 11.102 7.100 1.00 88.50 94 THR A CA 1
ATOM 720 C C . THR A 1 94 ? -3.250 9.830 7.394 1.00 88.50 94 THR A C 1
ATOM 722 O O . THR A 1 94 ? -4.466 9.885 7.539 1.00 88.50 94 THR A O 1
ATOM 725 N N . TYR A 1 95 ? -2.562 8.695 7.546 1.00 93.25 95 TYR A N 1
ATOM 726 C CA . TYR A 1 95 ? -3.170 7.362 7.623 1.00 93.25 95 TYR A CA 1
ATOM 727 C C . TYR A 1 95 ? -2.864 6.677 8.953 1.00 93.25 95 TYR A C 1
ATOM 729 O O . TYR A 1 95 ? -1.824 6.926 9.556 1.00 93.25 95 TYR A O 1
ATOM 737 N N . ASN A 1 96 ? -3.734 5.768 9.389 1.00 95.81 96 ASN A N 1
ATOM 738 C CA . ASN A 1 96 ? -3.462 4.909 10.540 1.00 95.81 96 ASN A CA 1
ATOM 739 C C . ASN A 1 96 ? -2.427 3.837 10.203 1.00 95.81 96 ASN A C 1
ATOM 741 O O . ASN A 1 96 ? -1.627 3.467 11.058 1.00 95.81 96 ASN A O 1
ATOM 745 N N . MET A 1 97 ? -2.438 3.344 8.964 1.00 97.56 97 MET A N 1
ATOM 746 C CA . MET A 1 97 ? -1.543 2.291 8.495 1.00 97.56 97 MET A CA 1
ATOM 747 C C . MET A 1 97 ? -0.989 2.622 7.117 1.00 97.56 97 MET A C 1
ATOM 749 O O . MET A 1 97 ? -1.727 3.066 6.233 1.00 97.56 97 MET A O 1
ATOM 753 N N . LEU A 1 98 ? 0.293 2.323 6.926 1.00 97.44 98 LEU A N 1
ATOM 754 C CA . LEU A 1 98 ? 0.932 2.281 5.618 1.00 97.44 98 LEU A CA 1
ATOM 755 C C . LEU A 1 98 ? 1.426 0.860 5.342 1.00 97.44 98 LEU A C 1
ATOM 757 O O . LEU A 1 98 ? 2.225 0.319 6.102 1.00 97.44 98 LEU A O 1
ATOM 761 N N . ILE A 1 99 ? 0.966 0.252 4.255 1.00 98.19 99 ILE A N 1
ATOM 762 C CA . ILE A 1 99 ? 1.423 -1.060 3.803 1.00 98.19 99 ILE A CA 1
ATOM 763 C C . ILE A 1 99 ? 2.583 -0.843 2.831 1.00 98.19 99 ILE A C 1
ATOM 765 O O . ILE A 1 99 ? 2.388 -0.373 1.705 1.00 98.19 99 ILE A O 1
ATOM 769 N N . ALA A 1 100 ? 3.786 -1.190 3.275 1.00 96.81 100 ALA A N 1
ATOM 770 C CA . ALA A 1 100 ? 5.010 -1.141 2.490 1.00 96.81 100 ALA A CA 1
ATOM 771 C C . ALA A 1 100 ? 4.924 -2.061 1.261 1.00 96.81 100 ALA A C 1
ATOM 773 O O . ALA A 1 100 ? 4.076 -2.952 1.172 1.00 96.81 100 ALA A O 1
ATOM 774 N N . ARG A 1 101 ? 5.811 -1.860 0.288 1.00 94.00 101 ARG A N 1
ATOM 775 C CA . ARG A 1 101 ? 5.795 -2.568 -1.002 1.00 94.00 101 ARG A CA 1
ATOM 776 C C . ARG A 1 101 ? 5.952 -4.082 -0.887 1.00 94.00 101 ARG A C 1
ATOM 778 O O . ARG A 1 101 ? 5.391 -4.813 -1.704 1.00 94.00 101 ARG A O 1
ATOM 785 N N . ASP A 1 102 ? 6.654 -4.550 0.136 1.00 94.81 102 ASP A N 1
ATOM 786 C CA . ASP A 1 102 ? 6.820 -5.965 0.481 1.00 94.81 102 ASP A CA 1
ATOM 787 C C . ASP A 1 102 ? 5.651 -6.539 1.308 1.00 94.81 102 ASP A C 1
ATOM 789 O O . ASP A 1 102 ? 5.692 -7.694 1.736 1.00 94.81 102 ASP A O 1
ATOM 793 N N . GLY A 1 103 ? 4.609 -5.742 1.557 1.00 97.12 103 GLY A N 1
ATOM 794 C CA . GLY A 1 103 ? 3.443 -6.108 2.354 1.00 97.12 103 GLY A CA 1
ATOM 795 C C . GLY A 1 103 ? 3.642 -5.992 3.866 1.00 97.12 103 GLY A C 1
ATOM 796 O O . GLY A 1 103 ? 2.749 -6.413 4.599 1.00 97.12 103 GLY A O 1
ATOM 797 N N . THR A 1 104 ? 4.771 -5.473 4.353 1.00 97.81 104 THR A N 1
ATOM 798 C CA . THR A 1 104 ? 4.961 -5.198 5.785 1.00 97.81 104 THR A CA 1
ATOM 799 C C . THR A 1 104 ? 4.170 -3.948 6.180 1.00 97.81 104 THR A C 1
ATOM 801 O O . THR A 1 104 ? 4.120 -2.973 5.431 1.00 97.81 104 THR A O 1
ATOM 804 N N . VAL A 1 105 ? 3.530 -3.947 7.347 1.00 98.44 105 VAL A N 1
ATOM 805 C CA . VAL A 1 105 ? 2.711 -2.814 7.807 1.00 98.44 105 VAL A CA 1
ATOM 806 C C . VAL A 1 105 ? 3.534 -1.873 8.686 1.00 98.44 105 VAL A C 1
ATOM 808 O O . VAL A 1 105 ? 4.257 -2.303 9.582 1.00 98.44 105 VAL A O 1
ATOM 811 N N . ARG A 1 106 ? 3.402 -0.568 8.460 1.00 97.06 106 ARG A N 1
ATOM 812 C CA . ARG A 1 106 ? 3.829 0.489 9.380 1.00 97.06 106 ARG A CA 1
ATOM 813 C C . ARG A 1 106 ? 2.579 1.033 10.059 1.00 97.06 106 ARG A C 1
ATOM 815 O O . ARG A 1 106 ? 1.749 1.673 9.408 1.00 97.06 106 ARG A O 1
ATOM 822 N N . LEU A 1 107 ? 2.414 0.735 11.343 1.00 96.38 107 LEU A N 1
ATOM 823 C CA . LEU A 1 107 ? 1.300 1.223 12.150 1.00 96.38 107 LEU A CA 1
ATOM 824 C C . LEU A 1 107 ? 1.646 2.623 12.658 1.00 96.38 107 LEU A C 1
ATOM 826 O O . LEU A 1 107 ? 2.553 2.803 13.463 1.00 96.38 107 LEU A O 1
ATOM 830 N N . ILE A 1 108 ? 0.953 3.626 12.132 1.00 94.94 108 ILE A N 1
ATOM 831 C CA . ILE A 1 108 ? 1.298 5.038 12.312 1.00 94.94 108 ILE A CA 1
ATOM 832 C C . ILE A 1 108 ? 0.589 5.627 13.526 1.00 94.94 108 ILE A C 1
ATOM 834 O O . ILE A 1 108 ? 1.202 6.375 14.287 1.00 94.94 108 ILE A O 1
ATOM 838 N N . ALA A 1 109 ? -0.699 5.323 13.695 1.00 93.75 109 ALA A N 1
ATOM 839 C CA . ALA A 1 109 ? -1.518 5.975 14.706 1.00 93.75 109 ALA A CA 1
ATOM 840 C C . ALA A 1 109 ? -2.750 5.165 15.109 1.00 93.75 109 ALA A C 1
ATOM 842 O O . ALA A 1 109 ? -3.455 4.608 14.264 1.00 93.75 109 ALA A O 1
ATOM 843 N N . ALA A 1 110 ? -3.061 5.206 16.401 1.00 93.88 110 ALA A N 1
ATOM 844 C CA . ALA A 1 110 ? -4.304 4.713 16.978 1.00 93.88 110 ALA A CA 1
ATOM 845 C C . ALA A 1 110 ? -5.432 5.761 16.948 1.00 93.88 110 ALA A C 1
ATOM 847 O O . ALA A 1 110 ? -6.594 5.403 17.125 1.00 93.88 110 ALA A O 1
ATOM 848 N N . GLY A 1 111 ? -5.116 7.045 16.763 1.00 92.88 111 GLY A N 1
ATOM 849 C CA . GLY A 1 111 ? -6.087 8.133 16.666 1.00 92.88 111 GLY A CA 1
ATOM 850 C C . GLY A 1 111 ? -6.419 8.546 15.224 1.00 92.88 111 GLY A C 1
ATOM 851 O O . GLY A 1 111 ? -5.730 8.145 14.279 1.00 92.88 111 GLY A O 1
ATOM 852 N N . PRO A 1 112 ? -7.464 9.370 15.041 1.00 92.19 112 PRO A N 1
ATOM 853 C CA . PRO A 1 112 ? -7.902 9.850 13.734 1.00 92.19 112 PRO A CA 1
ATOM 854 C C . PRO A 1 112 ? -6.814 10.656 13.016 1.00 92.19 112 PRO A C 1
ATOM 856 O O . PRO A 1 112 ? -6.122 11.478 13.618 1.00 92.19 112 PRO A O 1
ATOM 859 N N . GLY A 1 113 ? -6.677 10.403 11.712 1.00 90.06 113 GLY A N 1
ATOM 860 C CA . GLY A 1 113 ? -5.755 11.090 10.803 1.00 90.06 113 GLY A CA 1
ATOM 861 C C . GLY A 1 113 ? -6.482 11.902 9.734 1.00 90.06 113 GLY A C 1
ATOM 862 O O . GLY A 1 113 ? -7.707 11.841 9.598 1.00 90.06 113 GLY A O 1
ATOM 863 N N . TRP A 1 114 ? -5.728 12.673 8.958 1.00 87.69 114 TRP A N 1
ATOM 864 C CA . TRP A 1 114 ? -6.264 13.546 7.907 1.00 87.69 114 TRP A CA 1
ATOM 865 C C . TRP A 1 114 ? -6.395 12.816 6.570 1.00 87.69 114 TRP A C 1
ATOM 867 O O . TRP A 1 114 ? -5.799 13.212 5.573 1.00 87.69 114 TRP A O 1
ATOM 877 N N . GLN A 1 115 ? -7.166 11.731 6.558 1.00 84.94 115 GLN A N 1
ATOM 878 C CA . GLN A 1 115 ? -7.211 10.825 5.410 1.00 84.94 115 GLN A CA 1
ATOM 879 C C . GLN A 1 115 ? -8.320 11.116 4.391 1.00 84.94 115 GLN A C 1
ATOM 881 O O . GLN A 1 115 ? -8.089 10.952 3.203 1.00 84.94 115 GLN A O 1
ATOM 886 N N . ALA A 1 116 ? -9.515 11.519 4.829 1.00 78.75 116 ALA A N 1
ATOM 887 C CA . ALA A 1 116 ? -10.717 11.540 3.988 1.00 78.75 116 ALA A CA 1
ATOM 888 C C . ALA A 1 116 ? -11.493 12.871 4.072 1.00 78.75 116 ALA A C 1
ATOM 890 O O . ALA A 1 116 ? -12.031 13.349 3.075 1.00 78.75 116 ALA A O 1
ATOM 891 N N . GLY A 1 117 ? -11.498 13.523 5.240 1.00 74.19 117 GLY A N 1
ATOM 892 C CA . GLY A 1 117 ? -12.033 14.874 5.447 1.00 74.19 117 GLY A CA 1
ATOM 893 C C . GLY A 1 117 ? -13.480 15.057 4.969 1.00 74.19 117 GLY A C 1
ATOM 894 O O . GLY A 1 117 ? -14.321 14.171 5.130 1.00 74.19 117 GLY A O 1
ATOM 895 N N . HIS A 1 118 ? -13.762 16.223 4.372 1.00 70.00 118 HIS A N 1
ATOM 896 C CA . HIS A 1 118 ? -15.075 16.553 3.812 1.00 70.00 118 HIS A CA 1
ATOM 897 C C . HIS A 1 118 ? -15.444 15.602 2.665 1.00 70.00 118 HIS A C 1
ATOM 899 O O . HIS A 1 118 ? -14.720 15.529 1.673 1.00 70.00 118 HIS A O 1
ATOM 905 N N . GLY A 1 119 ? -16.564 14.892 2.791 1.00 69.56 119 GLY A N 1
ATOM 906 C CA . GLY A 1 119 ? -17.091 13.942 1.808 1.00 69.56 119 GLY A CA 1
ATOM 907 C C . GLY A 1 119 ? -18.472 13.442 2.233 1.00 69.56 119 GLY A C 1
ATOM 908 O O . GLY A 1 119 ? -18.884 13.686 3.361 1.00 69.56 119 GLY A O 1
ATOM 909 N N . THR A 1 120 ? -19.192 12.776 1.342 1.00 69.38 120 THR A N 1
ATOM 910 C CA . THR A 1 120 ? -20.503 12.166 1.598 1.00 69.38 120 THR A CA 1
ATOM 911 C C . THR A 1 120 ? -20.480 10.751 1.036 1.00 69.38 120 THR A C 1
ATOM 913 O O . THR A 1 120 ? -19.606 10.425 0.226 1.00 69.38 120 THR A O 1
ATOM 916 N N . TRP A 1 121 ? -21.415 9.903 1.457 1.00 63.72 121 TRP A N 1
ATOM 917 C CA . TRP A 1 121 ? -21.525 8.534 0.956 1.00 63.72 121 TRP A CA 1
ATOM 918 C C . TRP A 1 121 ? -22.966 8.162 0.592 1.00 63.72 121 TRP A C 1
ATOM 920 O O . TRP A 1 121 ? -23.876 8.491 1.359 1.00 63.72 121 TRP A O 1
ATOM 930 N N . PRO A 1 122 ? -23.182 7.371 -0.480 1.00 59.91 122 PRO A N 1
ATOM 931 C CA . PRO A 1 122 ? -22.224 6.970 -1.520 1.00 59.91 122 PRO A CA 1
ATOM 932 C C . PRO A 1 122 ? -22.178 7.983 -2.670 1.00 59.91 122 PRO A C 1
ATOM 934 O O . PRO A 1 122 ? -23.167 8.668 -2.926 1.00 59.91 122 PRO A O 1
ATOM 937 N N . THR A 1 123 ? -21.068 8.056 -3.411 1.00 56.62 123 THR A N 1
ATOM 938 C CA . THR A 1 123 ? -20.959 9.042 -4.508 1.00 56.62 123 THR A CA 1
ATOM 939 C C . THR A 1 123 ? -20.685 8.437 -5.879 1.00 56.62 123 THR A C 1
ATOM 941 O O . THR A 1 123 ? -21.035 9.052 -6.885 1.00 56.62 123 THR A O 1
ATOM 944 N N . LYS A 1 124 ? -20.125 7.218 -5.939 1.00 54.41 124 LYS A N 1
ATOM 945 C CA . LYS A 1 124 ? -19.844 6.494 -7.197 1.00 54.41 124 LYS A CA 1
ATOM 946 C C . LYS A 1 124 ? -20.398 5.068 -7.261 1.00 54.41 124 LYS A C 1
ATOM 948 O O . LYS A 1 124 ? -20.710 4.606 -8.354 1.00 54.41 124 LYS A O 1
ATOM 953 N N . VAL A 1 125 ? -20.546 4.376 -6.128 1.00 52.00 125 VAL A N 1
ATOM 954 C CA . VAL A 1 125 ? -21.015 2.980 -6.079 1.00 52.00 125 VAL A CA 1
ATOM 955 C C . VAL A 1 125 ? -22.271 2.887 -5.224 1.00 52.00 125 VAL A C 1
ATOM 957 O O . VAL A 1 125 ? -22.285 3.346 -4.088 1.00 52.00 125 VAL A O 1
ATOM 960 N N . ALA A 1 126 ? -23.343 2.307 -5.765 1.00 50.34 126 ALA A N 1
ATOM 961 C CA . ALA A 1 126 ? -24.587 2.121 -5.028 1.00 50.34 126 ALA A CA 1
ATOM 962 C C . ALA A 1 126 ? -24.385 1.118 -3.874 1.00 50.34 126 ALA A C 1
ATOM 964 O O . ALA A 1 126 ? -24.106 -0.056 -4.108 1.00 50.34 126 ALA A O 1
ATOM 965 N N . GLY A 1 127 ? -24.543 1.581 -2.633 1.00 57.09 127 GLY A N 1
ATOM 966 C CA . GLY A 1 127 ? -24.491 0.765 -1.419 1.00 57.09 127 GLY A CA 1
ATOM 967 C C . GLY A 1 127 ? -25.049 1.531 -0.212 1.00 57.09 127 GLY A C 1
ATOM 968 O O . GLY A 1 127 ? -25.071 2.764 -0.239 1.00 57.09 127 GLY A O 1
ATOM 969 N N . PRO A 1 128 ? -25.543 0.846 0.835 1.00 59.59 128 PRO A N 1
ATOM 970 C CA . PRO A 1 128 ? -26.047 1.517 2.030 1.00 59.59 128 PRO A CA 1
ATOM 971 C C . PRO A 1 128 ? -24.920 2.302 2.718 1.00 59.59 128 PRO A C 1
ATOM 973 O O . PRO A 1 128 ? -23.783 1.839 2.780 1.00 59.59 128 PRO A O 1
ATOM 976 N N . ASN A 1 129 ? -25.212 3.507 3.219 1.00 66.19 129 ASN A N 1
ATOM 977 C CA . ASN A 1 129 ? -24.277 4.213 4.094 1.00 66.19 129 ASN A CA 1
ATOM 978 C C . ASN A 1 129 ? -24.160 3.432 5.409 1.00 66.19 129 ASN A C 1
ATOM 980 O O . ASN A 1 129 ? -25.190 3.240 6.059 1.00 66.19 129 ASN A O 1
ATOM 984 N N . PRO A 1 130 ? -22.954 3.010 5.832 1.00 68.12 130 PRO A N 1
ATOM 985 C CA . PRO A 1 130 ? -22.786 2.284 7.091 1.00 68.12 130 PRO A CA 1
ATOM 986 C C . PRO A 1 130 ? -23.113 3.112 8.341 1.00 68.12 130 PRO A C 1
ATOM 988 O O . PRO A 1 130 ? -23.098 2.572 9.443 1.00 68.12 130 PRO A O 1
ATOM 991 N N . GLY A 1 131 ? -23.412 4.404 8.187 1.00 72.25 131 GLY A N 1
ATOM 992 C CA . GLY A 1 131 ? -23.722 5.335 9.271 1.00 72.25 131 GLY A CA 1
ATOM 993 C C . GLY A 1 131 ? -22.715 6.477 9.394 1.00 72.25 131 GLY A C 1
ATOM 994 O O . GLY A 1 131 ? -22.814 7.275 10.325 1.00 72.25 131 GLY A O 1
ATOM 995 N N . VAL A 1 132 ? -21.762 6.590 8.461 1.00 79.56 132 VAL A N 1
ATOM 996 C CA . VAL A 1 132 ? -20.784 7.681 8.456 1.00 79.56 132 VAL A CA 1
ATOM 997 C C . VAL A 1 132 ? -21.484 8.962 8.018 1.00 79.56 132 VAL A C 1
ATOM 999 O O . VAL A 1 132 ? -21.999 9.060 6.901 1.00 79.56 132 VAL A O 1
ATOM 1002 N N . ARG A 1 133 ? -21.494 9.954 8.909 1.00 80.00 133 ARG A N 1
ATOM 1003 C CA . ARG A 1 133 ? -22.059 11.274 8.625 1.00 80.00 133 ARG A CA 1
ATOM 1004 C C . ARG A 1 133 ? -21.215 12.025 7.605 1.00 80.00 133 ARG A C 1
ATOM 1006 O O . ARG A 1 133 ? -19.985 11.924 7.590 1.00 80.00 133 ARG A O 1
ATOM 1013 N N . ASP A 1 134 ? -21.898 12.824 6.798 1.00 80.31 134 ASP A N 1
ATOM 1014 C CA . ASP A 1 134 ? -21.276 13.706 5.821 1.00 80.31 134 ASP A CA 1
ATOM 1015 C C . ASP A 1 134 ? -20.217 14.597 6.486 1.00 80.31 134 ASP A C 1
ATOM 1017 O O . ASP A 1 134 ? -20.465 15.288 7.471 1.00 80.31 134 ASP A O 1
ATOM 1021 N N . GLY A 1 135 ? -19.007 14.556 5.941 1.00 79.62 135 GLY A N 1
ATOM 1022 C CA . GLY A 1 135 ? -17.855 15.325 6.390 1.00 79.62 135 GLY A CA 1
ATOM 1023 C C . GLY A 1 135 ? -17.128 14.784 7.619 1.00 79.62 135 GLY A C 1
ATOM 1024 O O . GLY A 1 135 ? -16.140 15.389 8.029 1.00 79.62 135 GLY A O 1
ATOM 1025 N N . GLU A 1 136 ? -17.556 13.652 8.183 1.00 85.00 136 GLU A N 1
ATOM 1026 C CA . GLU A 1 136 ? -17.005 13.138 9.442 1.00 85.00 136 GLU A CA 1
ATOM 1027 C C . GLU A 1 136 ? -16.152 11.861 9.295 1.00 85.00 136 GLU A C 1
ATOM 1029 O O . GLU A 1 136 ? -15.721 11.309 10.305 1.00 85.00 136 GLU A O 1
ATOM 1034 N N . ALA A 1 137 ? -15.833 11.386 8.082 1.00 86.31 137 ALA A N 1
ATOM 1035 C CA . ALA A 1 137 ? -15.137 10.097 7.900 1.00 86.31 137 ALA A CA 1
ATOM 1036 C C . ALA A 1 137 ? -13.839 9.937 8.699 1.00 86.31 137 ALA A C 1
ATOM 1038 O O . ALA A 1 137 ? -13.541 8.831 9.147 1.00 86.31 137 ALA A O 1
ATOM 1039 N N . ASN A 1 138 ? -13.080 11.011 8.925 1.00 89.38 138 ASN A N 1
ATOM 1040 C CA . ASN A 1 138 ? -11.841 10.935 9.706 1.00 89.38 138 ASN A CA 1
ATOM 1041 C C . ASN A 1 138 ? -12.068 10.429 11.139 1.00 89.38 138 ASN A C 1
ATOM 1043 O O . ASN A 1 138 ? -11.165 9.821 11.703 1.00 89.38 138 ASN A O 1
ATOM 1047 N N . PHE A 1 139 ? -13.259 10.642 11.705 1.00 90.44 139 PHE A N 1
ATOM 1048 C CA . PHE A 1 139 ? -13.632 10.234 13.067 1.00 90.44 139 PHE A CA 1
ATOM 1049 C C . PHE A 1 139 ? -14.447 8.947 13.123 1.00 90.44 139 PHE A C 1
ATOM 1051 O O . PHE A 1 139 ? -14.814 8.517 14.216 1.00 90.44 139 PHE A O 1
ATOM 1058 N N . HIS A 1 140 ? -14.682 8.338 11.959 1.00 89.38 140 HIS A N 1
ATOM 1059 C CA . HIS A 1 140 ? -15.567 7.190 11.781 1.00 89.38 140 HIS A CA 1
ATOM 1060 C C . HIS A 1 140 ? -14.935 6.026 11.015 1.00 89.38 140 HIS A C 1
ATOM 1062 O O . HIS A 1 140 ? -15.533 4.957 10.884 1.00 89.38 140 HIS A O 1
ATOM 1068 N N . THR A 1 141 ? -13.735 6.228 10.468 1.00 91.06 141 THR A N 1
ATOM 1069 C CA . THR A 1 141 ? -13.087 5.266 9.577 1.00 91.06 141 THR A CA 1
ATOM 1070 C C . THR A 1 141 ? -11.585 5.189 9.815 1.00 91.06 141 THR A C 1
ATOM 1072 O O . THR A 1 141 ? -10.933 6.168 10.188 1.00 91.06 141 THR A O 1
ATOM 1075 N N . ILE A 1 142 ? -11.029 4.008 9.571 1.00 93.94 142 ILE A N 1
ATOM 1076 C CA . ILE A 1 142 ? -9.592 3.742 9.652 1.00 93.94 142 ILE A CA 1
ATOM 1077 C C . ILE A 1 142 ? -8.961 4.044 8.292 1.00 93.94 142 ILE A C 1
ATOM 1079 O O . ILE A 1 142 ? -9.407 3.516 7.276 1.00 93.94 142 ILE A O 1
ATOM 1083 N N . GLY A 1 143 ? -7.913 4.864 8.263 1.00 94.56 143 GLY A N 1
ATOM 1084 C CA . GLY A 1 143 ? -7.172 5.138 7.034 1.00 94.56 143 GLY A CA 1
ATOM 1085 C C . GLY A 1 143 ? -6.085 4.107 6.800 1.00 94.56 143 GLY A C 1
ATOM 1086 O O . GLY A 1 143 ? -5.130 4.038 7.577 1.00 94.56 143 GLY A O 1
ATOM 1087 N N . ILE A 1 144 ? -6.209 3.331 5.725 1.00 96.69 144 ILE A N 1
ATOM 1088 C CA . ILE A 1 144 ? -5.218 2.325 5.334 1.00 96.69 144 ILE A CA 1
ATOM 1089 C C . ILE A 1 144 ? -4.703 2.675 3.945 1.00 96.69 144 ILE A C 1
ATOM 1091 O O . ILE A 1 144 ? -5.462 2.683 2.979 1.00 96.69 144 ILE A O 1
ATOM 1095 N N . SER A 1 145 ? -3.407 2.955 3.842 1.00 95.38 145 SER A N 1
ATOM 1096 C CA . SER A 1 145 ? -2.766 3.286 2.573 1.00 95.38 145 SER A CA 1
ATOM 1097 C C . SER A 1 145 ? -1.776 2.211 2.155 1.00 95.38 145 SER A C 1
ATOM 1099 O O . SER A 1 145 ? -1.072 1.649 2.991 1.00 95.38 145 SER A O 1
ATOM 1101 N N . MET A 1 146 ? -1.700 1.926 0.860 1.00 95.25 146 MET A N 1
ATOM 1102 C CA . MET A 1 146 ? -0.608 1.155 0.270 1.00 95.25 146 MET A CA 1
ATOM 1103 C C . MET A 1 146 ? 0.440 2.119 -0.282 1.00 95.25 146 MET A C 1
ATOM 1105 O O . MET A 1 146 ? 0.100 3.072 -0.983 1.00 95.25 146 MET A O 1
ATOM 1109 N N . ASP A 1 147 ? 1.719 1.866 -0.003 1.00 93.69 147 ASP A N 1
ATOM 1110 C CA . ASP A 1 147 ? 2.795 2.689 -0.549 1.00 93.69 147 ASP A CA 1
ATOM 1111 C C . ASP A 1 147 ? 3.016 2.388 -2.042 1.00 93.69 147 ASP A C 1
ATOM 1113 O O . ASP A 1 147 ? 3.712 1.444 -2.442 1.00 93.69 147 ASP A O 1
ATOM 1117 N N . ALA A 1 148 ? 2.311 3.139 -2.878 1.00 90.06 148 ALA A N 1
ATOM 1118 C CA . ALA A 1 148 ? 2.248 2.987 -4.320 1.00 90.06 148 ALA A CA 1
ATOM 1119 C C . ALA A 1 148 ? 1.733 4.288 -4.939 1.00 90.06 148 ALA A C 1
ATOM 1121 O O . ALA A 1 148 ? 1.079 5.094 -4.279 1.00 90.06 148 ALA A O 1
ATOM 1122 N N . ASN A 1 149 ? 1.990 4.470 -6.229 1.00 80.12 149 ASN A N 1
ATOM 1123 C CA . ASN A 1 149 ? 1.552 5.664 -6.947 1.00 80.12 149 ASN A CA 1
ATOM 1124 C C . ASN A 1 149 ? 0.725 5.388 -8.195 1.00 80.12 149 ASN A C 1
ATOM 1126 O O . ASN A 1 149 ? 0.333 6.312 -8.899 1.00 80.12 149 ASN A O 1
ATOM 1130 N N . GLY A 1 150 ? 0.495 4.110 -8.500 1.00 71.50 150 GLY A N 1
ATOM 1131 C CA . GLY A 1 150 ? -0.295 3.723 -9.659 1.00 71.50 150 GLY A CA 1
ATOM 1132 C C . GLY A 1 150 ? 0.346 4.074 -11.008 1.00 71.50 150 GLY A C 1
ATOM 1133 O O . GLY A 1 150 ? -0.278 3.841 -12.036 1.00 71.50 150 GLY A O 1
ATOM 1134 N N . SER A 1 151 ? 1.587 4.577 -11.032 1.00 77.31 151 SER A N 1
ATOM 1135 C CA . SER A 1 151 ? 2.413 4.818 -12.221 1.00 77.31 151 SER A CA 1
ATOM 1136 C C . SER A 1 151 ? 3.474 3.712 -12.350 1.00 77.31 151 SER A C 1
ATOM 1138 O O . SER A 1 151 ? 3.107 2.540 -12.489 1.00 77.31 151 SER A O 1
ATOM 1140 N N . ALA A 1 152 ? 4.772 4.027 -12.303 1.00 82.00 152 ALA A N 1
ATOM 1141 C CA . ALA A 1 152 ? 5.844 3.035 -12.384 1.00 82.00 152 ALA A CA 1
ATOM 1142 C C . ALA A 1 152 ? 5.856 2.089 -11.168 1.00 82.00 152 AL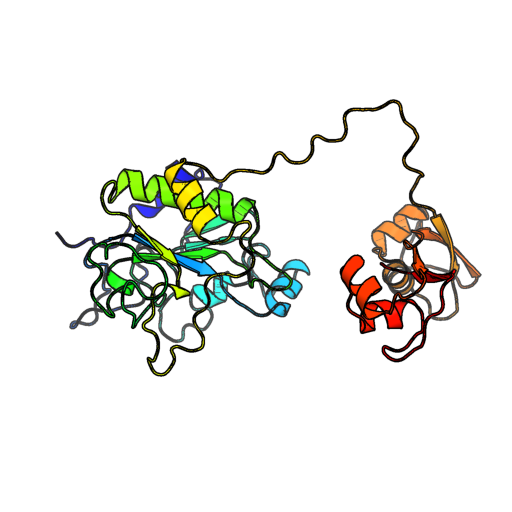A A C 1
ATOM 1144 O O . ALA A 1 152 ? 6.471 1.024 -11.216 1.00 82.00 152 ALA A O 1
ATOM 1145 N N . TRP A 1 153 ? 5.131 2.452 -10.106 1.00 85.81 153 TRP A N 1
ATOM 1146 C CA . TRP A 1 153 ? 5.044 1.714 -8.853 1.00 85.81 153 TRP A CA 1
ATOM 1147 C C . TRP A 1 153 ? 3.578 1.410 -8.506 1.00 85.81 153 TRP A C 1
ATOM 1149 O O . TRP A 1 153 ? 3.024 1.995 -7.571 1.00 85.81 153 TRP A O 1
ATOM 1159 N N . PRO A 1 154 ? 2.915 0.498 -9.248 1.00 88.06 154 PRO A N 1
ATOM 1160 C CA . PRO A 1 154 ? 1.551 0.074 -8.937 1.00 88.06 154 PRO A CA 1
ATOM 1161 C C . PRO A 1 154 ? 1.501 -0.681 -7.601 1.00 88.06 154 PRO A C 1
ATOM 1163 O O . PRO A 1 154 ? 2.538 -1.058 -7.049 1.00 88.06 154 PRO A O 1
ATOM 1166 N N . VAL A 1 155 ? 0.302 -0.928 -7.079 1.00 91.00 155 VAL A N 1
ATOM 1167 C CA . VAL A 1 155 ? 0.123 -1.791 -5.900 1.00 91.00 155 VAL A CA 1
ATOM 1168 C C . VAL A 1 155 ? 0.703 -3.192 -6.146 1.00 91.00 155 VAL A C 1
ATOM 1170 O O . VAL A 1 155 ? 0.587 -3.738 -7.245 1.00 91.00 155 VAL A O 1
ATOM 1173 N N . THR A 1 156 ? 1.361 -3.774 -5.143 1.00 91.56 156 THR A N 1
ATOM 1174 C CA . THR A 1 156 ? 1.915 -5.135 -5.229 1.00 91.56 156 THR A CA 1
ATOM 1175 C C . THR A 1 156 ? 0.906 -6.184 -4.772 1.00 91.56 156 THR A C 1
ATOM 1177 O O . THR A 1 156 ? 0.000 -5.907 -3.987 1.00 91.56 156 THR A O 1
ATOM 1180 N N . GLU A 1 157 ? 1.089 -7.433 -5.210 1.00 91.44 157 GLU A N 1
ATOM 1181 C CA . GLU A 1 157 ? 0.303 -8.555 -4.681 1.00 91.44 157 GLU A CA 1
ATOM 1182 C C . GLU A 1 157 ? 0.496 -8.709 -3.163 1.00 91.44 157 GLU A C 1
ATOM 1184 O O . GLU A 1 157 ? -0.473 -8.937 -2.447 1.00 91.44 157 GLU A O 1
ATOM 1189 N N . ALA A 1 158 ? 1.716 -8.500 -2.652 1.00 95.12 158 ALA A N 1
ATOM 1190 C CA . ALA A 1 158 ? 1.991 -8.541 -1.216 1.00 95.12 158 ALA A CA 1
ATOM 1191 C C . ALA A 1 158 ? 1.182 -7.486 -0.442 1.00 95.12 158 ALA A C 1
ATOM 1193 O O . ALA A 1 158 ? 0.610 -7.798 0.601 1.00 95.12 158 ALA A O 1
ATOM 1194 N N . GLN A 1 159 ? 1.070 -6.266 -0.979 1.00 97.00 159 GLN A N 1
ATOM 1195 C CA . GLN A 1 159 ? 0.231 -5.213 -0.405 1.00 97.00 159 GLN A CA 1
ATOM 1196 C C . GLN A 1 159 ? -1.248 -5.610 -0.385 1.00 97.00 159 GLN A C 1
ATOM 1198 O O . GLN A 1 159 ? -1.904 -5.448 0.640 1.00 97.00 159 GLN A O 1
ATOM 1203 N N . LEU A 1 160 ? -1.761 -6.176 -1.481 1.00 96.00 160 LEU A N 1
ATOM 1204 C CA . LEU A 1 160 ? -3.164 -6.591 -1.599 1.00 96.00 160 LEU A CA 1
ATOM 1205 C C . LEU A 1 160 ? -3.504 -7.759 -0.663 1.00 96.00 160 LEU A C 1
ATOM 1207 O O . LEU A 1 160 ? -4.531 -7.729 0.015 1.00 96.00 160 LEU A O 1
ATOM 1211 N N . VAL A 1 161 ? -2.622 -8.757 -0.568 1.00 96.44 161 VAL A N 1
ATOM 1212 C CA . VAL A 1 161 ? -2.758 -9.875 0.377 1.00 96.44 161 VAL A CA 1
ATOM 1213 C C . VAL A 1 161 ? -2.790 -9.363 1.814 1.00 96.44 161 VAL A C 1
ATOM 1215 O O . VAL A 1 161 ? -3.677 -9.745 2.580 1.00 96.44 161 VAL A O 1
ATOM 1218 N N . THR A 1 162 ? -1.851 -8.487 2.179 1.00 98.44 162 THR A N 1
ATOM 1219 C CA . THR A 1 162 ? -1.801 -7.873 3.510 1.00 98.44 162 THR A CA 1
ATOM 1220 C C . THR A 1 162 ? -3.059 -7.055 3.795 1.00 98.44 162 THR A C 1
ATOM 1222 O O . THR A 1 162 ? -3.687 -7.250 4.834 1.00 98.44 162 THR A O 1
ATOM 1225 N N . LEU A 1 163 ? -3.474 -6.195 2.862 1.00 98.12 163 LEU A N 1
ATOM 1226 C CA . LEU A 1 163 ? -4.667 -5.362 2.998 1.00 98.12 163 LEU A CA 1
ATOM 1227 C C . LEU A 1 163 ? -5.912 -6.209 3.279 1.00 98.12 163 LEU A C 1
ATOM 1229 O O . LEU A 1 163 ? -6.630 -5.942 4.240 1.00 98.12 163 LEU A O 1
ATOM 1233 N N . VAL A 1 164 ? -6.158 -7.251 2.478 1.00 97.81 164 VAL A N 1
ATOM 1234 C CA . VAL A 1 164 ? -7.348 -8.098 2.648 1.00 97.81 164 VAL A CA 1
ATOM 1235 C C . VAL A 1 164 ? -7.335 -8.812 3.995 1.00 97.81 164 VAL A C 1
ATOM 1237 O O . VAL A 1 164 ? -8.363 -8.826 4.666 1.00 97.81 164 VAL A O 1
ATOM 1240 N N . LYS A 1 165 ? -6.188 -9.346 4.433 1.00 98.25 165 LYS A N 1
ATOM 1241 C CA . LYS A 1 165 ? -6.065 -9.978 5.757 1.00 98.25 165 LYS A CA 1
ATOM 1242 C C . LYS A 1 165 ? -6.445 -9.018 6.885 1.00 98.25 165 LYS A C 1
ATOM 1244 O O . LYS A 1 165 ? -7.209 -9.389 7.774 1.00 98.25 165 LYS A O 1
ATOM 1249 N N . ILE A 1 166 ? -5.957 -7.778 6.822 1.00 98.25 166 ILE A N 1
ATOM 1250 C CA . ILE A 1 166 ? -6.271 -6.735 7.808 1.00 98.25 166 ILE A CA 1
ATOM 1251 C C . ILE A 1 166 ? -7.767 -6.414 7.792 1.00 98.25 166 ILE A C 1
ATOM 1253 O O . ILE A 1 166 ? -8.397 -6.400 8.845 1.00 98.25 166 ILE A O 1
ATOM 1257 N N . LEU A 1 167 ? -8.355 -6.200 6.613 1.00 97.06 167 LEU A N 1
ATOM 1258 C CA . LEU A 1 167 ? -9.775 -5.859 6.479 1.00 97.06 167 LEU A CA 1
ATOM 1259 C C . LEU A 1 167 ? -10.697 -6.982 6.962 1.00 97.06 167 LEU A C 1
ATOM 1261 O O . LEU A 1 167 ? -11.681 -6.709 7.648 1.00 97.06 167 LEU A O 1
ATOM 1265 N N . VAL A 1 168 ? -10.368 -8.239 6.655 1.00 96.50 168 VAL A N 1
ATOM 1266 C CA . VAL A 1 168 ? -11.099 -9.415 7.150 1.00 96.50 168 VAL A CA 1
ATOM 1267 C C . VAL A 1 168 ? -11.044 -9.474 8.675 1.00 96.50 168 VAL A C 1
ATOM 1269 O O . VAL A 1 168 ? -12.078 -9.677 9.313 1.00 96.50 168 VAL A O 1
ATOM 1272 N N . GLN A 1 169 ? -9.871 -9.243 9.270 1.00 96.62 169 GLN A N 1
ATOM 1273 C CA . GLN A 1 169 ? -9.718 -9.279 10.722 1.00 96.62 169 GLN A CA 1
ATOM 1274 C C . GLN A 1 169 ? -10.427 -8.110 11.418 1.00 96.62 169 GLN A C 1
ATOM 1276 O O . GLN A 1 169 ? -11.121 -8.328 12.410 1.00 96.62 169 GLN A O 1
ATOM 1281 N N . LEU A 1 170 ? -10.323 -6.890 10.882 1.00 94.44 170 LEU A N 1
ATOM 1282 C CA . LEU A 1 170 ? -11.047 -5.719 11.390 1.00 94.44 170 LEU A CA 1
ATOM 1283 C C . LEU A 1 170 ? -12.560 -5.933 11.340 1.00 94.44 170 LEU A C 1
ATOM 1285 O O . LEU A 1 170 ? -13.249 -5.704 12.334 1.00 94.44 170 LEU A O 1
ATOM 1289 N N . LYS A 1 171 ? -13.071 -6.430 10.207 1.00 92.88 171 LYS A N 1
ATOM 1290 C CA . LYS A 1 171 ? -14.487 -6.769 10.062 1.00 92.88 171 LYS A CA 1
ATOM 1291 C C . LYS A 1 171 ? -14.903 -7.799 11.105 1.00 92.88 171 LYS A C 1
ATOM 1293 O O . LYS A 1 171 ? -15.870 -7.570 11.820 1.00 92.88 171 LYS A O 1
ATOM 1298 N N . ARG A 1 172 ? -14.146 -8.890 11.241 1.00 92.19 172 ARG A N 1
ATOM 1299 C CA . ARG A 1 172 ? -14.433 -9.962 12.201 1.00 92.19 172 ARG A CA 1
ATOM 1300 C C . ARG A 1 172 ? -14.469 -9.473 13.649 1.00 92.19 172 ARG A C 1
ATOM 1302 O O . ARG A 1 172 ? -15.330 -9.920 14.400 1.00 92.19 172 ARG A O 1
ATOM 1309 N N . GLU A 1 173 ? -13.535 -8.616 14.054 1.00 89.69 173 GLU A N 1
ATOM 1310 C CA . GLU A 1 173 ? -13.417 -8.216 15.458 1.00 89.69 173 GLU A CA 1
ATOM 1311 C C . GLU A 1 173 ? -14.290 -7.020 15.848 1.00 89.69 173 GLU A C 1
ATOM 1313 O O . GLU A 1 173 ? -14.742 -6.970 16.991 1.00 89.69 173 GLU A O 1
ATOM 1318 N N . TRP A 1 174 ? -14.454 -6.015 14.981 1.00 85.94 174 TRP A N 1
ATOM 1319 C CA . TRP A 1 174 ? -14.913 -4.688 15.430 1.00 85.94 174 TRP A CA 1
ATOM 1320 C C . TRP A 1 174 ? -16.310 -4.311 14.951 1.00 85.94 174 TRP A C 1
ATOM 1322 O O . TRP A 1 174 ? -17.003 -3.564 15.640 1.00 85.94 174 TRP A O 1
ATOM 1332 N N . ALA A 1 175 ? -16.746 -4.811 13.795 1.00 75.12 175 ALA A N 1
ATOM 1333 C CA . ALA A 1 175 ? -18.077 -4.513 13.268 1.00 75.12 175 ALA A CA 1
ATOM 1334 C C . ALA A 1 175 ? -18.517 -5.545 12.207 1.00 75.12 175 ALA A C 1
ATOM 1336 O O . ALA A 1 175 ? -18.721 -5.181 11.050 1.00 75.12 175 ALA A O 1
ATOM 1337 N N . PRO A 1 176 ? -18.695 -6.831 12.556 1.00 80.69 176 PRO A N 1
ATOM 1338 C CA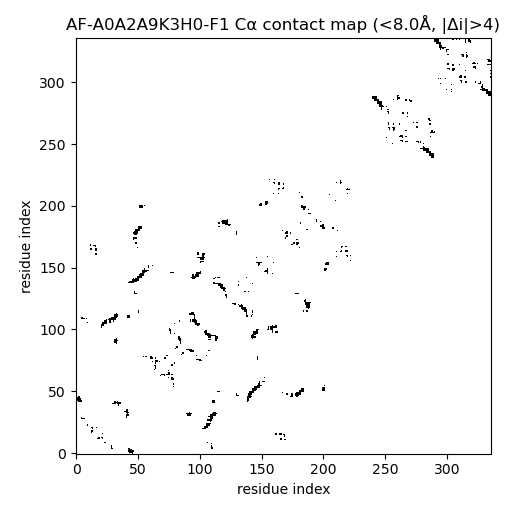 . PRO A 1 176 ? -18.917 -7.903 11.574 1.00 80.69 176 PRO A CA 1
ATOM 1339 C C . PRO A 1 176 ? -20.092 -7.648 10.623 1.00 80.69 176 PRO A C 1
ATOM 1341 O O . PRO A 1 176 ? -19.979 -7.933 9.429 1.00 80.69 176 PRO A O 1
ATOM 1344 N N . ASP A 1 177 ? -21.160 -7.025 11.123 1.00 81.06 177 ASP A N 1
ATOM 1345 C CA . ASP A 1 177 ? -22.396 -6.802 10.366 1.00 81.06 177 ASP A CA 1
ATOM 1346 C C . ASP A 1 177 ? -22.462 -5.443 9.652 1.00 81.06 177 ASP A C 1
ATOM 1348 O O . ASP A 1 177 ? -23.365 -5.217 8.851 1.00 81.06 177 ASP A O 1
ATOM 1352 N N . ARG A 1 178 ? -21.530 -4.523 9.939 1.00 78.44 178 ARG A N 1
ATOM 1353 C CA . ARG A 1 178 ? -21.588 -3.135 9.434 1.00 78.44 178 ARG A CA 1
ATOM 1354 C C . ARG A 1 178 ? -20.248 -2.538 8.999 1.00 78.44 178 ARG A C 1
ATOM 1356 O O . ARG A 1 178 ? -20.215 -1.373 8.626 1.00 78.44 178 ARG A O 1
ATOM 1363 N N . PHE A 1 179 ? -19.148 -3.289 9.093 1.00 87.31 179 PHE A N 1
ATOM 1364 C CA . PHE A 1 179 ? -17.829 -2.812 8.686 1.00 87.31 179 PHE A CA 1
ATOM 1365 C C . PHE A 1 179 ? -17.765 -2.719 7.167 1.00 87.31 179 PHE A C 1
ATOM 1367 O O . PHE A 1 179 ? -17.790 -3.744 6.470 1.00 87.31 179 PHE A O 1
ATOM 1374 N N . GLU A 1 180 ? -17.618 -1.495 6.678 1.00 86.75 180 GLU A N 1
ATOM 1375 C CA . GLU A 1 180 ? -17.497 -1.210 5.258 1.00 86.75 180 GLU A CA 1
ATOM 1376 C C . GLU A 1 180 ? -16.057 -0.950 4.834 1.00 86.75 180 GLU A C 1
ATOM 1378 O O . GLU A 1 180 ? -15.245 -0.346 5.539 1.00 86.75 180 GLU A O 1
ATOM 1383 N N . VAL A 1 181 ? -15.752 -1.404 3.625 1.00 88.00 181 VAL A N 1
ATOM 1384 C CA . VAL A 1 181 ? -14.533 -1.026 2.915 1.00 88.00 181 VAL A CA 1
ATOM 1385 C C . VAL A 1 181 ? -14.921 0.114 1.988 1.00 88.00 181 VAL A C 1
ATOM 1387 O O . VAL A 1 181 ? -15.868 -0.021 1.225 1.00 88.00 181 VAL A O 1
ATOM 1390 N N . MET A 1 182 ? -14.237 1.243 2.053 1.00 85.19 182 MET A N 1
ATOM 1391 C CA . MET A 1 182 ? -14.531 2.420 1.237 1.00 85.19 182 MET A CA 1
ATOM 1392 C C . MET A 1 182 ? -13.278 2.793 0.465 1.00 85.19 182 MET A C 1
ATOM 1394 O O . MET A 1 182 ? -12.183 2.748 1.016 1.00 85.19 182 MET A O 1
ATOM 1398 N N . MET A 1 183 ? -13.408 3.167 -0.797 1.00 84.50 183 MET A N 1
ATOM 1399 C CA . MET A 1 183 ? -12.291 3.746 -1.540 1.00 84.50 183 MET A CA 1
ATOM 1400 C C . MET A 1 183 ? -12.319 5.264 -1.389 1.00 84.50 183 MET A C 1
ATOM 1402 O O . MET A 1 183 ? -13.388 5.862 -1.255 1.00 84.50 183 MET A O 1
ATOM 1406 N N . HIS A 1 184 ? -11.153 5.912 -1.375 1.00 80.12 184 HIS A N 1
ATOM 1407 C CA . HIS A 1 184 ? -11.099 7.360 -1.159 1.00 80.12 184 HIS A CA 1
ATOM 1408 C C . HIS A 1 184 ? -11.902 8.141 -2.216 1.00 80.12 184 HIS A C 1
ATOM 1410 O O . HIS A 1 184 ? -12.626 9.079 -1.882 1.00 80.12 184 HIS A O 1
ATOM 1416 N N . GLY A 1 185 ? -11.855 7.726 -3.479 1.00 75.88 185 GLY A N 1
ATOM 1417 C CA . GLY A 1 185 ? -12.637 8.324 -4.556 1.00 75.88 185 GLY A CA 1
ATOM 1418 C C . GLY A 1 185 ? -14.135 7.997 -4.513 1.00 75.88 185 GLY A C 1
ATOM 1419 O O . GLY A 1 185 ? -14.892 8.702 -5.182 1.00 75.88 185 GLY A O 1
ATOM 1420 N N . GLU A 1 186 ? -14.581 6.990 -3.749 1.00 75.94 186 GLU A N 1
ATOM 1421 C CA . GLU A 1 186 ? -16.002 6.741 -3.425 1.00 75.94 186 GLU A CA 1
ATOM 1422 C C . GLU A 1 186 ? -16.509 7.630 -2.270 1.00 75.94 186 GLU A C 1
ATOM 1424 O O . GLU A 1 186 ? -17.717 7.814 -2.117 1.00 75.94 186 GLU A O 1
ATOM 1429 N N . TRP A 1 187 ? -15.602 8.179 -1.453 1.00 74.50 187 TRP A N 1
ATOM 1430 C CA . TRP A 1 187 ? -15.898 9.086 -0.340 1.00 74.50 187 TRP A CA 1
ATOM 1431 C C . TRP A 1 187 ? -15.770 10.560 -0.778 1.00 74.50 187 TRP A C 1
ATOM 1433 O O . TRP A 1 187 ? -14.897 11.309 -0.322 1.00 74.50 187 TRP A O 1
ATOM 1443 N N . GLN A 1 188 ? -16.615 10.999 -1.724 1.00 69.00 188 GLN A N 1
ATOM 1444 C CA . GLN A 1 188 ? -16.596 12.389 -2.212 1.00 69.00 188 GLN A CA 1
ATOM 1445 C C . GLN A 1 188 ? -17.790 12.789 -3.103 1.00 69.00 188 GLN A C 1
ATOM 1447 O O . GLN A 1 188 ? -17.950 12.194 -4.169 1.00 69.00 188 GLN A O 1
ATOM 1452 N N . PRO A 1 189 ? -18.597 13.814 -2.760 1.00 54.69 189 PRO A N 1
ATOM 1453 C CA . PRO A 1 189 ? -19.696 14.256 -3.614 1.00 54.69 189 PRO A CA 1
ATOM 1454 C C . PRO A 1 189 ? -19.182 14.833 -4.933 1.00 54.69 189 PRO A C 1
ATOM 1456 O O . PRO A 1 189 ? -18.247 15.638 -4.961 1.00 54.69 189 PRO A O 1
ATOM 1459 N N . VAL A 1 190 ? -19.839 14.453 -6.030 1.00 51.19 190 VAL A N 1
ATOM 1460 C CA . VAL A 1 190 ? -19.653 15.089 -7.338 1.00 51.19 190 VAL A CA 1
ATOM 1461 C C . VAL A 1 190 ? -20.007 16.577 -7.202 1.00 51.19 190 VAL A C 1
ATOM 1463 O O . VAL A 1 190 ? -21.112 16.906 -6.780 1.00 51.19 190 VAL A O 1
ATOM 1466 N N . GLY A 1 191 ? -19.077 17.475 -7.549 1.00 51.56 191 GLY A N 1
ATOM 1467 C CA . GLY A 1 191 ? -19.325 18.925 -7.607 1.00 51.56 191 GLY A CA 1
ATOM 1468 C C . GLY A 1 191 ? -18.891 19.762 -6.394 1.00 51.56 191 GLY A C 1
ATOM 1469 O O . GLY A 1 191 ? -19.218 20.946 -6.345 1.00 51.56 191 GLY A O 1
ATOM 1470 N N . PHE A 1 192 ? -18.153 19.208 -5.425 1.00 52.56 192 PHE A N 1
ATOM 1471 C CA . PHE A 1 192 ? -17.577 20.013 -4.334 1.00 52.56 192 PHE A CA 1
ATOM 1472 C C . PHE A 1 192 ? -16.296 20.752 -4.787 1.00 52.56 192 PHE A C 1
ATOM 1474 O O . PHE A 1 192 ? -15.453 20.147 -5.449 1.00 52.56 192 PHE A O 1
ATOM 1481 N N . PRO A 1 193 ? -16.071 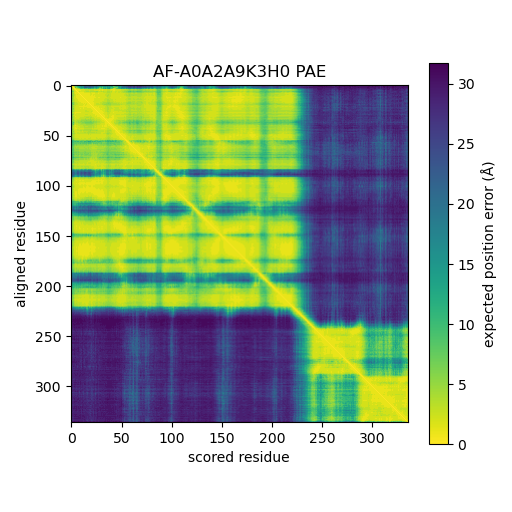22.028 -4.427 1.00 45.19 193 PRO A N 1
ATOM 1482 C CA . PRO A 1 193 ? -14.806 22.709 -4.716 1.00 45.19 193 PRO A CA 1
ATOM 1483 C C . PRO A 1 193 ? -13.620 21.992 -4.048 1.00 45.19 193 PRO A C 1
ATOM 1485 O O . PRO A 1 193 ? -13.655 21.715 -2.850 1.00 45.19 193 PRO A O 1
ATOM 1488 N N . GLY A 1 194 ? -12.581 21.663 -4.825 1.00 48.00 194 GLY A N 1
ATOM 1489 C CA . GLY A 1 194 ? -11.471 20.803 -4.386 1.00 48.00 194 GLY A CA 1
ATOM 1490 C C . GLY A 1 194 ? -11.735 19.302 -4.563 1.00 48.00 194 GLY A C 1
ATOM 1491 O O . GLY A 1 194 ? -10.916 18.488 -4.136 1.00 48.00 194 GLY A O 1
ATOM 1492 N N . ALA A 1 195 ? -12.857 18.924 -5.194 1.00 45.50 195 ALA A N 1
ATOM 1493 C CA . ALA A 1 195 ? -13.199 17.524 -5.404 1.00 45.50 195 ALA A CA 1
ATOM 1494 C C . ALA A 1 195 ? -12.448 16.839 -6.557 1.00 45.50 195 ALA A C 1
ATOM 1496 O O . ALA A 1 195 ? -12.393 15.618 -6.634 1.00 45.50 195 ALA A O 1
ATOM 1497 N N . GLU A 1 196 ? -11.833 17.612 -7.442 1.00 48.09 196 GLU A N 1
ATOM 1498 C CA . GLU A 1 196 ? -11.321 17.154 -8.741 1.00 48.09 196 GLU A CA 1
ATOM 1499 C C . GLU A 1 196 ? -10.032 16.306 -8.667 1.00 48.09 196 GLU A C 1
ATOM 1501 O O . GLU A 1 196 ? -9.478 15.947 -9.701 1.00 48.09 196 GLU A O 1
ATOM 1506 N N . GLY A 1 197 ? -9.557 15.960 -7.463 1.00 51.84 197 GLY A N 1
ATOM 1507 C CA . GLY A 1 197 ? -8.255 15.316 -7.259 1.00 51.84 197 GLY A CA 1
ATOM 1508 C C . GLY A 1 197 ? -8.232 14.054 -6.396 1.00 51.84 197 GLY A C 1
ATOM 1509 O O . GLY A 1 197 ? -7.148 13.515 -6.208 1.00 51.84 197 GLY A O 1
ATOM 1510 N N . ARG A 1 198 ? -9.360 13.568 -5.850 1.00 60.72 198 ARG A N 1
ATOM 1511 C CA . ARG A 1 198 ? -9.345 12.299 -5.096 1.00 60.72 198 ARG A CA 1
ATOM 1512 C C . ARG A 1 198 ? -9.513 11.132 -6.049 1.00 60.72 198 ARG A C 1
ATOM 1514 O O . ARG A 1 198 ? -10.599 10.897 -6.589 1.00 60.72 198 ARG A O 1
ATOM 1521 N N . THR A 1 199 ? -8.432 10.396 -6.239 1.00 63.50 199 THR A N 1
ATOM 1522 C CA . THR A 1 199 ? -8.440 9.164 -7.007 1.00 63.50 199 THR A CA 1
ATOM 1523 C C . THR A 1 199 ? -8.549 7.969 -6.085 1.00 63.50 199 THR A C 1
ATOM 1525 O O . THR A 1 199 ? -8.006 7.930 -4.984 1.00 63.50 199 THR A O 1
ATOM 1528 N N . ASP A 1 200 ? -9.299 6.973 -6.541 1.00 69.94 200 ASP A N 1
ATOM 1529 C CA . ASP A 1 200 ? -9.097 5.650 -5.990 1.00 69.94 200 ASP A CA 1
ATOM 1530 C C . ASP A 1 200 ? -7.716 5.167 -6.456 1.00 69.94 200 ASP A C 1
ATOM 1532 O O . ASP A 1 200 ? -7.355 5.414 -7.614 1.00 69.94 200 ASP A O 1
ATOM 1536 N N . PRO A 1 201 ? -6.963 4.431 -5.626 1.00 71.69 201 PRO A N 1
ATOM 1537 C CA . PRO A 1 201 ? -5.718 3.816 -6.072 1.00 71.69 201 PRO A CA 1
ATOM 1538 C C . PRO A 1 201 ? -5.767 3.125 -7.440 1.00 71.69 201 PRO A C 1
ATOM 1540 O O . PRO A 1 201 ? -6.464 2.143 -7.705 1.00 71.69 201 PRO A O 1
ATOM 1543 N N . THR A 1 202 ? -4.968 3.622 -8.362 1.00 68.00 202 THR A N 1
ATOM 1544 C CA . THR A 1 202 ? -5.043 3.129 -9.731 1.00 68.00 202 THR A CA 1
ATOM 1545 C C . THR A 1 202 ? -4.281 1.807 -9.900 1.00 68.00 202 THR A C 1
ATOM 1547 O O . THR A 1 202 ? -3.342 1.486 -9.169 1.00 68.00 202 THR A O 1
ATOM 1550 N N . ARG A 1 203 ? -4.691 1.017 -10.903 1.00 74.56 203 ARG A N 1
ATOM 1551 C CA . ARG A 1 203 ? -4.038 -0.243 -11.325 1.00 74.56 203 ARG A CA 1
ATOM 1552 C C . ARG A 1 203 ? -4.094 -1.403 -10.319 1.00 74.56 203 ARG A C 1
ATOM 1554 O O . ARG A 1 203 ? -3.251 -2.295 -10.368 1.00 74.56 203 ARG A O 1
ATOM 1561 N N . VAL A 1 204 ? -5.125 -1.452 -9.475 1.00 82.00 204 VAL A N 1
ATOM 1562 C CA . VAL A 1 204 ? -5.498 -2.679 -8.749 1.00 82.00 204 VAL A CA 1
ATOM 1563 C C . VAL A 1 204 ? -6.017 -3.731 -9.749 1.00 82.00 204 VAL A C 1
ATOM 1565 O O . VAL A 1 204 ? -6.949 -3.432 -10.504 1.00 82.00 204 VAL A O 1
ATOM 1568 N N . PRO A 1 205 ? -5.465 -4.960 -9.788 1.00 80.06 205 PRO A N 1
ATOM 1569 C CA . PRO A 1 205 ? -5.982 -6.028 -10.644 1.00 80.06 205 PRO A CA 1
ATOM 1570 C C . PRO A 1 205 ? -7.452 -6.343 -10.338 1.00 80.06 205 PRO A C 1
ATOM 1572 O O . PRO A 1 205 ? -7.804 -6.637 -9.200 1.00 80.06 205 PRO A O 1
ATOM 1575 N N . GLY A 1 206 ? -8.316 -6.279 -11.355 1.00 80.12 206 GLY A N 1
ATOM 1576 C CA . GLY A 1 206 ? -9.763 -6.473 -11.185 1.00 80.12 206 GLY A CA 1
ATOM 1577 C C . GLY A 1 206 ? -10.492 -5.300 -10.515 1.00 80.12 206 GLY A C 1
ATOM 1578 O O . GLY A 1 206 ? -11.685 -5.415 -10.239 1.00 80.12 206 GLY A O 1
ATOM 1579 N N . GLY A 1 207 ? -9.800 -4.180 -10.280 1.00 83.06 207 GLY A N 1
ATOM 1580 C CA . GLY A 1 207 ? -10.364 -2.982 -9.668 1.00 83.06 207 GLY A CA 1
ATOM 1581 C C . GLY A 1 207 ? -10.859 -3.205 -8.238 1.00 83.06 207 GLY A C 1
ATOM 1582 O O . GLY A 1 207 ? -10.487 -4.156 -7.552 1.00 83.06 207 GLY A O 1
ATOM 1583 N N . TRP A 1 208 ? -11.725 -2.310 -7.779 1.00 78.94 208 TRP A N 1
ATOM 1584 C CA . TRP A 1 208 ? -12.168 -2.262 -6.382 1.00 78.94 208 TRP A CA 1
ATOM 1585 C C . TRP A 1 208 ? -13.110 -3.367 -5.973 1.00 78.94 208 TRP A C 1
ATOM 1587 O O . TRP A 1 208 ? -13.022 -3.884 -4.855 1.00 78.94 208 TRP A O 1
ATOM 1597 N N . ASP A 1 209 ? -13.940 -3.798 -6.913 1.00 83.62 209 ASP A N 1
ATOM 1598 C CA . ASP A 1 209 ? -14.802 -4.951 -6.727 1.00 83.62 209 ASP A CA 1
ATOM 1599 C C . ASP A 1 209 ? -13.990 -6.203 -6.389 1.00 83.62 209 ASP A C 1
ATOM 1601 O O . ASP A 1 209 ? -14.472 -7.050 -5.640 1.00 83.62 209 ASP A O 1
ATOM 1605 N N . ALA A 1 210 ? -12.749 -6.324 -6.881 1.00 88.25 210 ALA A N 1
ATOM 1606 C CA . ALA A 1 210 ? -11.878 -7.439 -6.526 1.00 88.25 210 ALA A CA 1
ATOM 1607 C C . ALA A 1 210 ? -11.481 -7.417 -5.043 1.00 88.25 210 ALA A C 1
ATOM 1609 O O . ALA A 1 210 ? -11.479 -8.471 -4.413 1.00 88.25 210 ALA A O 1
ATOM 1610 N N . ILE A 1 211 ? -11.220 -6.243 -4.454 1.00 90.06 211 ILE A N 1
ATOM 1611 C CA . ILE A 1 211 ? -10.919 -6.127 -3.017 1.00 90.06 211 ILE A CA 1
ATOM 1612 C C . ILE A 1 211 ? -12.156 -6.458 -2.186 1.00 90.06 211 ILE A C 1
ATOM 1614 O O . ILE A 1 211 ? -12.062 -7.266 -1.264 1.00 90.06 211 ILE A O 1
ATOM 1618 N N . ARG A 1 212 ? -13.332 -5.917 -2.533 1.00 88.75 212 ARG A N 1
ATOM 1619 C CA . ARG A 1 212 ? -14.587 -6.248 -1.831 1.00 88.75 212 ARG A CA 1
ATOM 1620 C C . ARG A 1 212 ? -14.893 -7.747 -1.904 1.00 88.75 212 ARG A C 1
ATOM 1622 O O . ARG A 1 212 ? -15.200 -8.358 -0.881 1.00 88.75 212 ARG A O 1
ATOM 1629 N N . LYS A 1 213 ? -14.745 -8.357 -3.087 1.00 91.00 213 LYS A N 1
ATOM 1630 C CA . LYS A 1 213 ? -14.901 -9.809 -3.288 1.00 91.00 213 LYS A CA 1
ATOM 1631 C C . LYS A 1 213 ? -13.890 -10.610 -2.475 1.00 91.00 213 LYS A C 1
ATOM 1633 O O . LYS A 1 213 ? -14.274 -11.596 -1.860 1.00 91.00 213 LYS A O 1
ATOM 1638 N N . ALA A 1 214 ? -12.631 -10.185 -2.437 1.00 94.38 214 ALA A N 1
ATOM 1639 C CA . ALA A 1 214 ? -11.588 -10.843 -1.659 1.00 94.38 214 ALA A CA 1
ATOM 1640 C C . ALA A 1 214 ? -11.857 -10.779 -0.149 1.00 94.38 214 ALA A C 1
ATOM 1642 O O . ALA A 1 214 ? -11.709 -11.783 0.541 1.00 94.38 214 ALA A O 1
ATOM 1643 N N . VAL A 1 215 ? -12.311 -9.631 0.366 1.00 93.38 215 VAL A N 1
ATOM 1644 C CA . VAL A 1 215 ? -12.720 -9.494 1.773 1.00 93.38 215 VAL A CA 1
ATOM 1645 C C . VAL A 1 215 ? -13.917 -10.394 2.077 1.00 93.38 215 VAL A C 1
ATOM 1647 O O . VAL A 1 215 ? -13.901 -11.099 3.081 1.00 93.38 215 VAL A O 1
ATOM 1650 N N . ALA A 1 216 ? -14.921 -10.438 1.196 1.00 91.62 216 ALA A N 1
ATOM 1651 C CA . ALA A 1 216 ? -16.060 -11.346 1.343 1.00 91.62 216 ALA A CA 1
ATOM 1652 C C . ALA A 1 216 ? -15.649 -12.831 1.286 1.00 91.62 216 ALA A C 1
ATOM 1654 O O . ALA A 1 216 ? -16.212 -13.652 2.004 1.00 91.62 216 ALA A O 1
ATOM 1655 N N . ALA A 1 217 ? -14.648 -13.169 0.471 1.00 94.69 217 ALA A N 1
ATOM 1656 C CA . ALA A 1 217 ? -14.074 -14.510 0.374 1.00 94.69 217 AL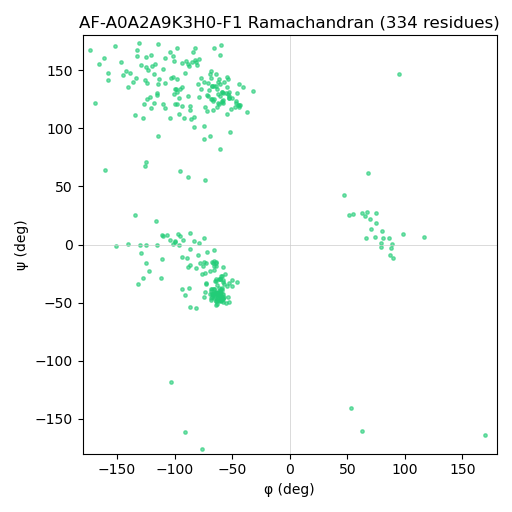A A CA 1
ATOM 1657 C C . ALA A 1 217 ? -13.078 -14.840 1.505 1.00 94.69 217 ALA A C 1
ATOM 1659 O O . ALA A 1 217 ? -12.638 -15.982 1.614 1.00 94.69 217 ALA A O 1
ATOM 1660 N N . GLY A 1 218 ? -12.696 -13.860 2.331 1.00 95.44 218 GLY A N 1
ATOM 1661 C CA . GLY A 1 218 ? -11.725 -14.017 3.415 1.00 95.44 218 GLY A CA 1
ATOM 1662 C C . GLY A 1 218 ? -10.251 -14.006 2.985 1.00 95.44 218 GLY A C 1
ATOM 1663 O O . GLY A 1 218 ? -9.374 -14.093 3.843 1.00 95.44 218 GLY A O 1
ATOM 1664 N N . ALA A 1 219 ? -9.950 -13.896 1.689 1.00 94.94 219 ALA A N 1
ATOM 1665 C CA . ALA A 1 219 ? -8.585 -13.899 1.170 1.00 94.94 219 ALA A CA 1
ATOM 1666 C C . ALA A 1 219 ? -8.481 -13.230 -0.208 1.00 94.94 219 ALA A C 1
ATOM 1668 O O . ALA A 1 219 ? -9.387 -13.320 -1.038 1.00 94.94 219 ALA A O 1
ATOM 1669 N N . TRP A 1 220 ? -7.334 -12.596 -0.475 1.00 93.25 220 TRP A N 1
ATOM 1670 C CA . TRP A 1 220 ? -6.991 -12.139 -1.821 1.00 93.25 220 TRP A CA 1
ATOM 1671 C C . TRP A 1 220 ? -6.687 -13.348 -2.717 1.00 93.25 220 TRP A C 1
ATOM 1673 O O . TRP A 1 220 ? -5.921 -14.218 -2.288 1.00 93.25 220 TRP A O 1
ATOM 1683 N N . PRO A 1 221 ? -7.243 -13.425 -3.942 1.00 88.62 221 PRO A N 1
ATOM 1684 C CA . PRO A 1 221 ? -6.898 -14.479 -4.884 1.00 88.62 221 PRO A CA 1
ATOM 1685 C C . PRO A 1 221 ? -5.458 -14.266 -5.354 1.00 88.62 221 PRO A C 1
ATOM 1687 O O . PRO A 1 221 ? -5.194 -13.521 -6.295 1.00 88.62 221 PRO A O 1
ATOM 1690 N N . VAL A 1 222 ? -4.521 -14.914 -4.666 1.00 77.12 222 VAL A N 1
ATOM 1691 C CA . VAL A 1 222 ? -3.126 -14.983 -5.094 1.00 77.12 222 VAL A CA 1
ATOM 1692 C C . VAL A 1 222 ? -3.126 -15.734 -6.411 1.00 77.12 222 VAL A C 1
ATOM 1694 O O . VAL A 1 222 ? -3.574 -16.886 -6.472 1.00 77.12 222 VAL A O 1
ATOM 1697 N N . GLN A 1 223 ? -2.673 -15.080 -7.480 1.00 63.59 223 GLN A N 1
ATOM 1698 C CA . GLN A 1 223 ? -2.487 -15.818 -8.718 1.00 63.59 223 GLN A CA 1
ATOM 1699 C C . GLN A 1 223 ? -1.435 -16.878 -8.416 1.00 63.59 223 GLN A C 1
ATOM 1701 O O . GLN A 1 223 ? -0.397 -16.529 -7.849 1.00 63.59 223 GLN A O 1
ATOM 1706 N N . PRO A 1 224 ? -1.667 -18.165 -8.730 1.00 57.88 224 PRO A N 1
ATOM 1707 C CA . PRO A 1 224 ? -0.620 -19.149 -8.564 1.00 57.88 224 PRO A CA 1
ATOM 1708 C C . PRO A 1 224 ? 0.576 -18.619 -9.339 1.00 57.88 224 PRO A C 1
ATOM 1710 O O . PRO A 1 224 ? 0.508 -18.487 -10.565 1.00 57.88 224 PRO A O 1
ATOM 1713 N N . LYS A 1 225 ? 1.641 -18.251 -8.608 1.00 45.59 225 LYS A N 1
ATOM 1714 C CA . LYS A 1 225 ? 2.935 -17.935 -9.204 1.00 45.59 225 LYS A CA 1
ATOM 1715 C C . LYS A 1 225 ? 3.144 -19.041 -10.225 1.00 45.59 225 LYS A C 1
ATOM 1717 O O . LYS A 1 225 ? 3.071 -20.197 -9.791 1.00 45.59 225 LYS A O 1
ATOM 1722 N N . PRO A 1 226 ? 3.297 -18.728 -11.530 1.00 44.97 226 PRO A N 1
ATOM 1723 C CA . PRO A 1 226 ? 3.412 -19.753 -12.549 1.00 44.97 226 PRO A CA 1
ATOM 1724 C C . PRO A 1 226 ? 4.371 -20.787 -12.003 1.00 44.97 226 PRO A C 1
ATOM 1726 O O . PRO A 1 226 ? 5.473 -20.408 -11.579 1.00 44.97 226 PRO A O 1
ATOM 1729 N N . ALA A 1 227 ? 3.900 -22.034 -11.870 1.00 40.56 227 ALA A N 1
ATOM 1730 C CA . ALA A 1 227 ? 4.752 -23.097 -11.374 1.00 40.56 227 ALA A CA 1
ATOM 1731 C C . ALA A 1 227 ? 6.068 -22.953 -12.143 1.00 40.56 227 ALA A C 1
ATOM 1733 O O . ALA A 1 227 ? 5.999 -22.743 -13.365 1.00 40.56 227 ALA A O 1
ATOM 1734 N N . PRO A 1 228 ? 7.241 -22.948 -11.470 1.00 42.09 228 PRO A N 1
ATOM 1735 C CA . PRO A 1 228 ? 8.490 -23.004 -12.209 1.00 42.09 228 PRO A CA 1
ATOM 1736 C C . PRO A 1 228 ? 8.280 -24.113 -13.229 1.00 42.09 228 PRO A C 1
ATOM 1738 O O . PRO A 1 228 ? 7.808 -25.175 -12.808 1.00 42.09 228 PRO A O 1
ATOM 1741 N N . PRO A 1 2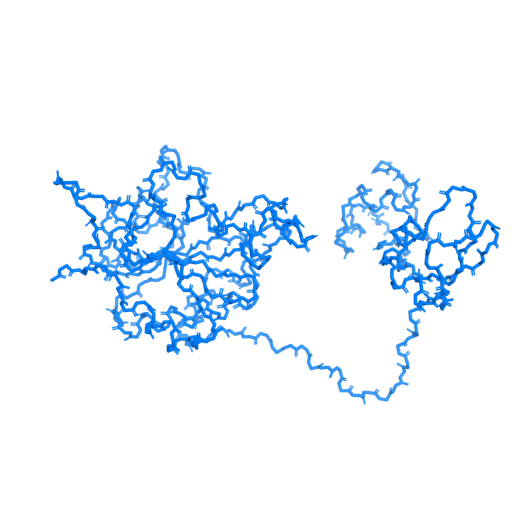29 ? 8.436 -23.820 -14.535 1.00 37.59 229 PRO A N 1
ATOM 1742 C CA . PRO A 1 229 ? 7.969 -24.716 -15.575 1.00 37.59 229 PRO A CA 1
ATOM 1743 C C . PRO A 1 229 ? 8.437 -26.109 -15.189 1.00 37.59 229 PRO A C 1
ATOM 1745 O O . PRO A 1 229 ? 9.630 -26.293 -14.923 1.00 37.59 229 PRO A O 1
ATOM 1748 N N . THR A 1 230 ? 7.490 -27.048 -15.046 1.00 40.81 230 THR A N 1
ATOM 1749 C CA . THR A 1 230 ? 7.804 -28.470 -14.883 1.00 40.81 230 THR A CA 1
ATOM 1750 C C . THR A 1 230 ? 8.945 -28.761 -15.849 1.00 40.81 230 THR A C 1
ATOM 1752 O O . THR A 1 230 ? 8.857 -28.232 -16.961 1.00 40.81 230 THR A O 1
ATOM 1755 N N . PRO A 1 231 ? 10.014 -29.495 -15.479 1.00 40.34 231 PRO A N 1
ATOM 1756 C CA . PRO A 1 231 ? 11.088 -29.808 -16.411 1.00 40.34 231 PRO A CA 1
ATOM 1757 C C . PRO A 1 231 ? 10.518 -30.606 -17.592 1.00 40.34 231 PRO A C 1
ATOM 1759 O O . PRO A 1 231 ? 10.544 -31.831 -17.623 1.00 40.34 231 PRO A O 1
ATOM 1762 N N . ALA A 1 232 ? 9.940 -29.904 -18.561 1.00 40.28 232 ALA A N 1
ATOM 1763 C CA . ALA A 1 232 ? 9.734 -30.377 -19.898 1.00 40.28 232 ALA A CA 1
ATOM 1764 C C . ALA A 1 232 ? 11.136 -30.691 -20.391 1.00 40.28 232 ALA A C 1
ATOM 1766 O O . ALA A 1 232 ? 12.050 -29.886 -20.179 1.00 40.28 232 ALA A O 1
ATOM 1767 N N . ALA A 1 233 ? 11.300 -31.881 -20.967 1.00 39.44 233 ALA A N 1
ATOM 1768 C CA . ALA A 1 233 ? 12.544 -32.318 -21.570 1.00 39.44 233 ALA A CA 1
ATOM 1769 C C . ALA A 1 233 ? 13.208 -31.128 -22.274 1.00 39.44 233 ALA A C 1
ATOM 1771 O O . ALA A 1 233 ? 12.637 -30.523 -23.180 1.00 39.44 233 ALA A O 1
ATOM 1772 N N . THR A 1 234 ? 14.361 -30.740 -21.737 1.00 33.38 234 THR A N 1
ATOM 1773 C CA . THR A 1 234 ? 15.107 -29.537 -22.068 1.00 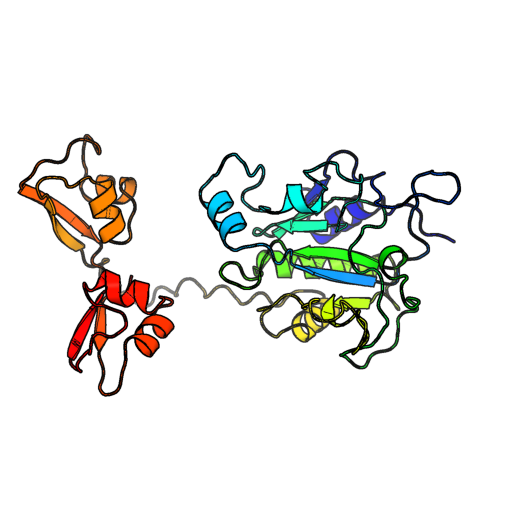33.38 234 THR A CA 1
ATOM 1774 C C . THR A 1 234 ? 15.333 -29.440 -23.576 1.00 33.38 234 THR A C 1
ATOM 1776 O O . THR A 1 234 ? 16.325 -29.944 -24.090 1.00 33.38 234 THR A O 1
ATOM 1779 N N . THR A 1 235 ? 14.495 -28.697 -24.294 1.00 38.97 235 THR A N 1
ATOM 1780 C CA . THR A 1 235 ? 15.057 -27.796 -25.298 1.00 38.97 235 THR A CA 1
ATOM 1781 C C . THR A 1 235 ? 15.647 -26.656 -24.496 1.00 38.97 235 THR A C 1
ATOM 1783 O O . THR A 1 235 ? 14.914 -25.844 -23.930 1.00 38.97 235 THR A O 1
ATOM 1786 N N . ALA A 1 236 ? 16.971 -26.686 -24.339 1.00 34.66 236 ALA A N 1
ATOM 1787 C CA . ALA A 1 236 ? 17.724 -25.687 -23.604 1.00 34.66 236 ALA A CA 1
ATOM 1788 C C . ALA A 1 236 ? 17.198 -24.301 -23.972 1.00 34.66 236 ALA A C 1
ATOM 1790 O O . ALA A 1 236 ? 17.241 -23.915 -25.141 1.00 34.66 236 ALA A O 1
ATOM 1791 N N . ARG A 1 237 ? 16.702 -23.549 -22.979 1.00 39.25 237 ARG A N 1
ATOM 1792 C CA . ARG A 1 237 ? 16.608 -22.097 -23.124 1.00 39.25 237 ARG A CA 1
ATOM 1793 C C . ARG A 1 237 ? 18.001 -21.670 -23.581 1.00 39.25 237 ARG A C 1
ATOM 1795 O O . ARG A 1 237 ? 18.945 -21.947 -22.831 1.00 39.25 237 ARG A O 1
ATOM 1802 N N . PRO A 1 238 ? 18.160 -21.101 -24.789 1.00 44.16 238 PRO A N 1
ATOM 1803 C CA . PRO A 1 238 ? 19.475 -20.718 -25.259 1.00 44.16 238 PRO A CA 1
ATOM 1804 C C . PRO A 1 238 ? 20.086 -19.842 -24.172 1.00 44.16 238 PRO A C 1
ATOM 1806 O O . PRO A 1 238 ? 19.401 -18.976 -23.614 1.00 44.16 238 PRO A O 1
ATOM 1809 N N . ALA A 1 239 ? 21.333 -20.140 -23.795 1.00 48.97 239 ALA A N 1
ATOM 1810 C CA . ALA A 1 239 ? 22.090 -19.273 -22.905 1.00 48.97 239 ALA A CA 1
ATOM 1811 C C . ALA A 1 239 ? 21.878 -17.827 -23.380 1.00 48.97 239 ALA A C 1
ATOM 1813 O O . ALA A 1 239 ? 21.846 -17.627 -24.601 1.00 48.97 239 ALA A O 1
ATOM 1814 N N . PRO A 1 240 ? 21.673 -16.848 -22.472 1.00 56.84 240 PRO A N 1
ATOM 1815 C CA . PRO A 1 240 ? 21.514 -15.461 -22.887 1.00 56.84 240 PRO A CA 1
ATOM 1816 C C . PRO A 1 240 ? 22.641 -15.166 -23.868 1.00 56.84 240 PRO A C 1
ATOM 1818 O O . PRO A 1 240 ? 23.811 -15.382 -23.535 1.00 56.84 240 PRO A O 1
ATOM 1821 N N . ALA A 1 241 ? 22.275 -14.832 -25.109 1.00 65.31 241 ALA A N 1
ATOM 1822 C CA . ALA A 1 241 ? 23.259 -14.674 -26.162 1.00 65.31 241 ALA A CA 1
ATOM 1823 C C . ALA A 1 241 ? 24.306 -13.685 -25.640 1.00 65.31 241 ALA A C 1
ATOM 1825 O O . ALA A 1 241 ? 23.968 -12.665 -25.045 1.00 65.31 241 ALA A O 1
ATOM 1826 N N . THR A 1 242 ? 25.580 -14.042 -25.739 1.00 73.19 242 THR A N 1
ATOM 1827 C CA . THR A 1 242 ? 26.663 -13.170 -25.285 1.00 73.19 242 THR A CA 1
ATOM 1828 C C . THR A 1 242 ? 27.229 -12.484 -26.513 1.00 73.19 242 THR A C 1
ATOM 1830 O O . THR A 1 242 ? 27.639 -13.131 -27.474 1.00 73.19 242 THR A O 1
ATOM 1833 N N . GLY A 1 243 ? 27.188 -11.157 -26.508 1.00 82.50 243 GLY A N 1
ATOM 1834 C CA . GLY A 1 243 ? 27.892 -10.338 -27.481 1.00 82.50 243 GLY A CA 1
ATOM 1835 C C . GLY A 1 243 ? 29.354 -10.164 -27.080 1.00 82.50 243 GLY A C 1
ATOM 1836 O O . GLY A 1 243 ? 29.757 -10.475 -25.959 1.00 82.50 243 GLY A O 1
ATOM 1837 N N . THR A 1 244 ? 30.155 -9.628 -27.996 1.00 87.38 244 THR A N 1
ATOM 1838 C CA . THR A 1 244 ? 31.504 -9.140 -27.684 1.00 87.38 244 THR A CA 1
ATOM 1839 C C . THR A 1 244 ? 31.550 -7.635 -27.905 1.00 87.38 244 THR A C 1
ATOM 1841 O O . THR A 1 244 ? 31.140 -7.158 -28.962 1.00 87.38 244 THR A O 1
ATOM 1844 N N . TYR 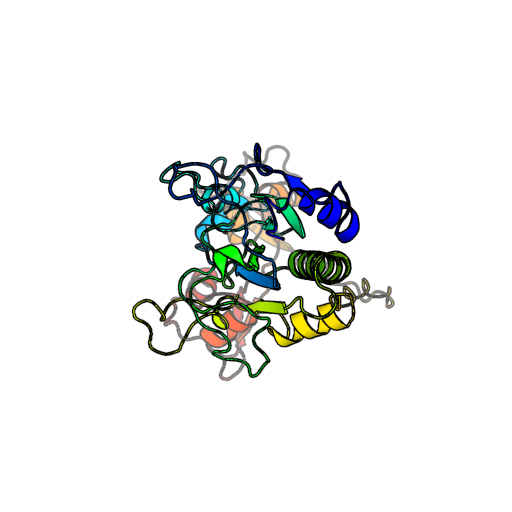A 1 245 ? 32.063 -6.901 -26.926 1.00 89.31 245 TYR A N 1
ATOM 1845 C CA . TYR A 1 245 ? 32.317 -5.470 -27.002 1.00 89.31 245 TYR A CA 1
ATOM 1846 C C . TYR A 1 245 ? 33.821 -5.216 -26.892 1.00 89.31 245 TYR A C 1
ATOM 1848 O O . TYR A 1 245 ? 34.464 -5.711 -25.970 1.00 89.31 245 TYR A O 1
ATOM 1856 N N . THR A 1 246 ? 34.386 -4.456 -27.827 1.00 92.50 246 THR A N 1
ATOM 1857 C CA . THR A 1 246 ? 35.788 -4.024 -27.764 1.00 92.50 246 THR A CA 1
ATOM 1858 C C . THR A 1 246 ? 35.849 -2.655 -27.103 1.00 92.50 246 THR A C 1
ATOM 1860 O O . THR A 1 246 ? 35.264 -1.706 -27.628 1.00 92.50 246 THR A O 1
ATOM 1863 N N . VAL A 1 247 ? 36.552 -2.566 -25.974 1.00 91.75 247 VAL A N 1
ATOM 1864 C CA . VAL A 1 247 ? 36.731 -1.340 -25.186 1.00 91.75 247 VAL A CA 1
ATOM 1865 C C . VAL A 1 247 ? 37.369 -0.249 -26.046 1.00 91.75 247 VAL A C 1
ATOM 1867 O O . VAL A 1 247 ? 38.370 -0.480 -26.726 1.00 91.75 247 VAL A O 1
ATOM 1870 N N . ARG A 1 248 ? 36.778 0.945 -26.030 1.00 88.75 248 ARG A N 1
ATOM 1871 C CA . ARG A 1 248 ? 37.203 2.123 -26.795 1.00 88.75 248 ARG A CA 1
ATOM 1872 C C . ARG A 1 248 ? 37.823 3.174 -25.867 1.00 88.75 248 ARG A C 1
ATOM 1874 O O . ARG A 1 248 ? 37.565 3.150 -24.662 1.00 88.75 248 ARG A O 1
ATOM 1881 N N . PRO A 1 249 ? 38.618 4.124 -26.394 1.00 90.25 249 PRO A N 1
ATOM 1882 C CA . PRO A 1 249 ? 39.116 5.240 -25.594 1.00 90.25 249 PRO A CA 1
ATOM 1883 C C . PRO A 1 249 ? 37.973 5.980 -24.881 1.00 90.25 249 PRO A C 1
ATOM 1885 O O . PRO A 1 249 ? 37.002 6.382 -25.518 1.00 90.25 249 PRO A O 1
ATOM 1888 N N . GLY A 1 250 ? 38.094 6.155 -23.562 1.00 81.00 250 GLY A N 1
ATOM 1889 C CA . GLY A 1 250 ? 37.096 6.844 -22.729 1.00 81.00 250 GLY A CA 1
ATOM 1890 C C . GLY A 1 250 ? 35.971 5.962 -22.168 1.00 81.00 250 GLY A C 1
ATOM 1891 O O . GLY A 1 250 ? 35.143 6.447 -21.383 1.00 81.00 250 GLY A O 1
ATOM 1892 N N . ASP A 1 251 ? 35.945 4.674 -22.516 1.00 86.50 251 ASP A N 1
ATOM 1893 C CA . ASP A 1 251 ? 35.011 3.728 -21.917 1.00 86.50 251 ASP A CA 1
ATOM 1894 C C . ASP A 1 251 ? 35.320 3.473 -20.440 1.00 86.50 251 ASP A C 1
ATOM 1896 O O . ASP A 1 251 ? 36.461 3.497 -19.986 1.00 86.50 251 ASP A O 1
ATOM 1900 N N . THR A 1 252 ? 34.266 3.180 -19.683 1.00 89.00 252 THR A N 1
ATOM 1901 C CA . THR A 1 252 ? 34.371 2.609 -18.339 1.00 89.00 252 THR A CA 1
ATOM 1902 C C . THR A 1 252 ? 33.475 1.385 -18.260 1.00 89.00 252 THR A C 1
ATOM 1904 O O . THR A 1 252 ? 32.456 1.311 -18.956 1.00 89.00 252 THR A O 1
ATOM 1907 N N . LEU A 1 253 ? 33.797 0.442 -17.372 1.00 85.19 253 LEU A N 1
ATOM 1908 C CA . LEU A 1 253 ? 32.996 -0.772 -17.203 1.00 85.19 253 LEU A CA 1
ATOM 1909 C C . LEU A 1 253 ? 31.532 -0.444 -16.858 1.00 85.19 253 LEU A C 1
ATOM 1911 O O . LEU A 1 253 ? 30.619 -1.107 -17.338 1.00 85.19 253 LEU A O 1
ATOM 1915 N N . GLY A 1 254 ? 31.302 0.636 -16.101 1.00 82.56 254 GLY A N 1
ATOM 1916 C CA . GLY A 1 254 ? 29.969 1.163 -15.803 1.00 82.56 254 GLY A CA 1
ATOM 1917 C C . GLY A 1 254 ? 29.216 1.700 -17.022 1.00 82.56 254 GLY A C 1
ATOM 1918 O O . GLY A 1 254 ? 28.024 1.426 -17.158 1.00 82.56 254 GLY A O 1
ATOM 1919 N N . ARG A 1 255 ? 29.884 2.423 -17.933 1.00 82.12 255 ARG A N 1
ATOM 1920 C CA . ARG A 1 255 ? 29.251 2.912 -19.173 1.00 82.12 255 ARG A CA 1
ATOM 1921 C C . ARG A 1 255 ? 28.903 1.764 -20.113 1.00 82.12 255 ARG A C 1
ATOM 1923 O O . ARG A 1 255 ? 27.793 1.741 -20.637 1.00 82.12 255 ARG A O 1
ATOM 1930 N N . ILE A 1 256 ? 29.808 0.798 -20.262 1.00 83.94 256 ILE A N 1
ATOM 1931 C CA . ILE A 1 256 ? 29.582 -0.395 -21.088 1.00 83.94 256 ILE A CA 1
ATOM 1932 C C . ILE A 1 256 ? 28.436 -1.225 -20.499 1.00 83.94 256 ILE A C 1
ATOM 1934 O O . ILE A 1 256 ? 27.501 -1.572 -21.211 1.00 83.94 256 ILE A O 1
ATOM 1938 N N . ALA A 1 257 ? 28.456 -1.493 -19.192 1.00 83.31 257 ALA A N 1
ATOM 1939 C CA . ALA A 1 257 ? 27.402 -2.249 -18.525 1.00 83.31 257 ALA A CA 1
ATOM 1940 C C . ALA A 1 257 ? 26.025 -1.595 -18.699 1.00 83.31 257 ALA A C 1
ATOM 1942 O O . ALA A 1 257 ? 25.075 -2.263 -19.107 1.00 83.31 257 ALA A O 1
ATOM 1943 N N . LYS A 1 258 ? 25.940 -0.275 -18.493 1.00 77.69 258 LYS A N 1
ATOM 1944 C CA . LYS A 1 258 ? 24.707 0.493 -18.699 1.00 77.69 258 LYS A CA 1
ATOM 1945 C C . LYS A 1 258 ? 24.212 0.411 -20.145 1.00 77.69 258 LYS A C 1
ATOM 1947 O O . LYS A 1 258 ? 23.021 0.231 -20.360 1.00 77.69 258 LYS A O 1
ATOM 1952 N N . ALA A 1 259 ? 25.112 0.503 -21.125 1.00 73.69 259 ALA A N 1
ATOM 1953 C CA . ALA A 1 259 ? 24.772 0.382 -22.544 1.00 73.69 259 ALA A CA 1
ATOM 1954 C C . ALA A 1 259 ? 24.304 -1.029 -22.951 1.00 73.69 259 ALA A C 1
ATOM 1956 O O . ALA A 1 259 ? 23.738 -1.194 -24.027 1.00 73.69 259 ALA A O 1
ATOM 1957 N N . HIS A 1 260 ? 24.542 -2.031 -22.102 1.00 79.69 260 HIS A N 1
ATOM 1958 C CA . HIS A 1 260 ? 24.177 -3.431 -22.309 1.00 79.69 260 HIS A CA 1
ATOM 1959 C C . HIS A 1 260 ? 23.158 -3.940 -21.274 1.00 79.69 260 HIS A C 1
ATOM 1961 O O . HIS A 1 260 ? 23.044 -5.149 -21.071 1.00 79.69 260 HIS A O 1
ATOM 1967 N N . GLY A 1 261 ? 22.430 -3.032 -20.611 1.00 72.88 261 GLY A N 1
ATOM 1968 C CA . GLY A 1 261 ? 21.335 -3.387 -19.701 1.00 72.88 261 GLY A CA 1
ATOM 1969 C C . GLY A 1 261 ? 21.771 -4.213 -18.484 1.00 72.88 261 GLY A C 1
ATOM 1970 O O . GLY A 1 261 ? 20.992 -5.003 -17.959 1.00 72.88 261 GLY A O 1
ATOM 1971 N N . THR A 1 262 ? 23.025 -4.078 -18.045 1.00 81.44 262 THR A N 1
ATOM 1972 C CA . THR A 1 262 ? 23.597 -4.834 -16.920 1.00 81.44 262 THR A CA 1
ATOM 1973 C C . THR A 1 262 ? 24.311 -3.910 -15.932 1.00 81.44 262 THR A C 1
ATOM 1975 O O . THR A 1 262 ? 24.473 -2.712 -16.164 1.00 81.44 262 THR A O 1
ATOM 1978 N N . THR A 1 263 ? 24.756 -4.454 -14.801 1.00 83.75 263 THR A N 1
ATOM 1979 C CA . THR A 1 263 ? 25.605 -3.740 -13.840 1.00 83.75 263 THR A CA 1
ATOM 1980 C C . THR A 1 263 ? 27.082 -4.008 -14.106 1.00 83.75 263 THR A C 1
ATOM 1982 O O . THR A 1 263 ? 27.450 -5.032 -14.691 1.00 83.75 263 THR A O 1
ATOM 1985 N N . TRP A 1 264 ? 27.951 -3.094 -13.670 1.00 86.81 264 TRP A N 1
ATOM 1986 C CA . TRP A 1 264 ? 29.395 -3.274 -13.816 1.00 86.81 264 TRP A CA 1
ATOM 1987 C C . TRP A 1 264 ? 29.896 -4.478 -13.008 1.00 86.81 264 TRP A C 1
ATOM 1989 O O . TRP A 1 264 ? 30.802 -5.160 -13.469 1.00 86.81 264 TRP A O 1
ATOM 1999 N N . GLN A 1 265 ? 29.271 -4.807 -11.869 1.00 88.88 265 GLN A N 1
ATOM 2000 C CA . GLN A 1 265 ? 29.599 -5.998 -11.077 1.00 88.88 265 GLN A CA 1
ATOM 2001 C C . GLN A 1 265 ? 29.280 -7.284 -11.845 1.00 88.88 265 GLN A C 1
ATOM 2003 O O . GLN A 1 265 ? 30.090 -8.209 -11.891 1.00 88.88 265 GLN A O 1
ATOM 2008 N N . ALA A 1 266 ? 28.103 -7.341 -12.476 1.00 79.31 266 ALA A N 1
ATOM 2009 C CA . ALA A 1 266 ? 27.702 -8.487 -13.283 1.00 79.31 266 ALA A CA 1
ATOM 2010 C C . ALA A 1 266 ? 28.574 -8.615 -14.540 1.00 79.31 266 ALA A C 1
ATOM 2012 O O . ALA A 1 266 ? 28.973 -9.723 -14.896 1.00 79.31 266 ALA A O 1
ATOM 2013 N N . LEU A 1 267 ? 28.934 -7.491 -15.167 1.00 86.12 267 LEU A N 1
ATOM 2014 C CA . LEU A 1 267 ? 29.828 -7.470 -16.322 1.00 86.12 267 LEU A CA 1
ATOM 2015 C C . LEU A 1 267 ? 31.270 -7.861 -15.952 1.00 86.12 267 LEU A C 1
ATOM 2017 O O . LEU A 1 267 ? 31.894 -8.622 -16.690 1.00 86.12 267 LEU A O 1
ATOM 2021 N N . ALA A 1 268 ? 31.780 -7.411 -14.801 1.00 87.94 268 ALA A N 1
ATOM 2022 C CA . ALA A 1 268 ? 33.082 -7.820 -14.270 1.00 87.94 268 ALA A CA 1
ATOM 2023 C C . ALA A 1 268 ? 33.124 -9.328 -14.026 1.00 87.94 268 ALA A C 1
ATOM 2025 O O . ALA A 1 268 ? 34.041 -10.010 -14.479 1.00 87.94 268 ALA A O 1
ATOM 2026 N N . LYS A 1 269 ? 32.082 -9.859 -13.374 1.00 87.00 269 LYS A N 1
ATOM 2027 C CA . LYS A 1 269 ? 31.940 -11.292 -13.104 1.00 87.00 269 LYS A CA 1
ATOM 2028 C C . LYS A 1 269 ? 31.829 -12.112 -14.391 1.00 87.00 269 LYS A C 1
ATOM 2030 O O . LYS A 1 269 ? 32.468 -13.153 -14.492 1.00 87.00 269 LYS A O 1
ATOM 2035 N N . LEU A 1 270 ? 31.071 -11.635 -15.383 1.00 88.12 270 LEU A N 1
ATOM 2036 C CA . LEU A 1 270 ? 30.917 -12.289 -16.691 1.00 88.12 270 LEU A CA 1
ATOM 2037 C C . LEU A 1 270 ? 32.251 -12.427 -17.441 1.00 88.12 270 LEU A C 1
ATOM 2039 O O . LEU A 1 270 ? 32.432 -13.360 -18.221 1.00 88.12 270 LEU A O 1
ATOM 2043 N N . ASN A 1 271 ? 33.175 -11.503 -17.196 1.00 91.94 271 ASN A N 1
ATOM 2044 C CA . ASN A 1 271 ? 34.486 -11.458 -17.835 1.00 91.94 271 ASN A CA 1
ATOM 2045 C C . ASN A 1 271 ? 35.626 -11.943 -16.939 1.00 91.94 271 ASN A C 1
ATOM 2047 O O . ASN A 1 271 ? 36.774 -11.876 -17.364 1.00 91.94 271 ASN A O 1
ATOM 2051 N N . ALA A 1 272 ? 35.316 -12.414 -15.725 1.00 89.88 272 ALA A N 1
ATOM 2052 C CA . ALA A 1 272 ? 36.300 -12.795 -14.714 1.00 89.88 272 ALA A CA 1
ATOM 2053 C C . ALA A 1 272 ? 37.407 -11.733 -14.524 1.00 89.88 272 ALA A C 1
ATOM 2055 O O . ALA A 1 272 ? 38.588 -12.065 -14.438 1.00 89.88 272 ALA A O 1
ATOM 2056 N N . LEU A 1 273 ? 37.029 -10.448 -14.492 1.00 88.88 273 LEU A N 1
ATOM 2057 C CA . LEU A 1 273 ? 37.987 -9.355 -14.315 1.00 88.88 273 LEU A CA 1
ATOM 2058 C C . LEU A 1 273 ? 38.563 -9.388 -12.895 1.00 88.88 273 LEU A C 1
ATOM 2060 O O . LEU A 1 273 ? 37.808 -9.346 -11.925 1.00 88.88 273 LEU A O 1
ATOM 2064 N N . ALA A 1 274 ? 39.892 -9.439 -12.793 1.00 81.38 274 ALA A N 1
ATOM 2065 C CA . ALA A 1 274 ? 40.604 -9.402 -11.516 1.00 81.38 274 ALA A CA 1
ATOM 2066 C C . ALA A 1 274 ? 40.480 -8.032 -10.829 1.00 81.38 274 ALA A C 1
ATOM 2068 O O . ALA A 1 274 ? 40.296 -7.970 -9.617 1.00 81.38 274 ALA A O 1
ATOM 2069 N N . ASP A 1 275 ? 40.512 -6.951 -11.615 1.00 80.12 275 ASP A N 1
ATOM 2070 C CA . ASP A 1 275 ? 40.228 -5.591 -11.160 1.00 80.12 275 ASP A CA 1
ATOM 2071 C C . ASP A 1 275 ? 39.154 -4.944 -12.061 1.00 80.12 275 ASP A C 1
ATOM 2073 O O . ASP A 1 275 ? 39.421 -4.623 -13.220 1.00 80.12 275 ASP A O 1
ATOM 2077 N N . PRO A 1 276 ? 37.921 -4.742 -11.561 1.00 76.00 276 PRO A N 1
ATOM 2078 C CA . PRO A 1 276 ? 36.838 -4.092 -12.302 1.00 76.00 276 PRO A CA 1
ATOM 2079 C C . PRO A 1 276 ? 37.092 -2.621 -12.674 1.00 76.00 276 PRO A C 1
ATOM 2081 O O . PRO A 1 276 ? 36.357 -2.079 -13.507 1.00 76.00 276 PRO A O 1
ATOM 2084 N N . HIS A 1 277 ? 38.078 -1.961 -12.057 1.00 77.50 277 HIS A N 1
ATOM 2085 C CA . HIS A 1 277 ? 38.437 -0.568 -12.339 1.00 77.50 277 HIS A CA 1
ATOM 2086 C C . HIS A 1 277 ? 39.477 -0.423 -13.455 1.00 77.50 277 HIS A C 1
ATOM 2088 O O . HIS A 1 277 ? 39.655 0.683 -13.967 1.00 77.50 277 HIS A O 1
ATOM 2094 N N . LEU A 1 278 ? 40.109 -1.524 -13.870 1.00 79.81 278 LEU A N 1
ATOM 2095 C CA . LEU A 1 278 ? 41.149 -1.537 -14.889 1.00 79.81 278 LEU A CA 1
ATOM 2096 C C . LEU A 1 278 ? 40.669 -2.304 -16.129 1.00 79.81 278 LEU A C 1
ATOM 2098 O O . LEU A 1 278 ? 40.792 -3.524 -16.218 1.00 79.81 278 LEU A O 1
ATOM 2102 N N . ILE A 1 279 ? 40.104 -1.571 -17.091 1.00 87.94 279 ILE A N 1
ATOM 2103 C CA . ILE A 1 279 ? 39.837 -2.077 -18.444 1.00 87.94 279 ILE A CA 1
ATOM 2104 C C . ILE A 1 279 ? 40.698 -1.329 -19.460 1.00 87.94 279 ILE A C 1
ATOM 2106 O O . ILE A 1 279 ? 40.847 -0.110 -19.376 1.00 87.94 279 ILE A O 1
ATOM 2110 N N . GLU A 1 280 ? 41.255 -2.052 -20.425 1.00 89.25 280 GLU A N 1
ATOM 2111 C CA . GLU A 1 280 ? 42.197 -1.501 -21.403 1.00 89.25 280 GLU A CA 1
ATOM 2112 C C . GLU A 1 280 ? 41.533 -1.278 -22.761 1.00 89.25 280 GLU A C 1
ATOM 2114 O O . GLU A 1 280 ? 40.709 -2.072 -23.213 1.00 89.25 280 GLU A O 1
ATOM 2119 N N . VAL A 1 281 ? 41.913 -0.204 -23.455 1.00 91.56 281 VAL A N 1
ATOM 2120 C CA . VAL A 1 281 ? 41.456 0.036 -24.830 1.00 91.56 281 VAL A CA 1
ATOM 2121 C C . VAL A 1 281 ? 41.869 -1.139 -25.721 1.00 91.56 281 VAL A C 1
ATOM 2123 O O . VAL A 1 281 ? 43.019 -1.560 -25.717 1.00 91.56 281 VAL A O 1
ATOM 2126 N N . GLY A 1 282 ? 40.924 -1.666 -26.501 1.00 84.50 282 GLY A N 1
ATOM 2127 C CA . GLY A 1 282 ? 41.117 -2.857 -27.330 1.00 84.50 282 GLY A CA 1
ATOM 2128 C C . GLY A 1 282 ? 40.777 -4.177 -26.629 1.00 84.50 282 GLY A C 1
ATOM 2129 O O . GLY A 1 282 ? 40.625 -5.196 -27.308 1.00 84.50 282 GLY A O 1
ATOM 2130 N N . GLN A 1 283 ? 40.573 -4.176 -25.307 1.00 92.88 283 GLN A N 1
ATOM 2131 C CA . GLN A 1 283 ? 40.134 -5.358 -24.567 1.00 92.88 283 GLN A CA 1
ATOM 2132 C C . GLN A 1 283 ? 38.744 -5.802 -25.037 1.00 92.88 283 GLN A C 1
ATOM 2134 O O . GLN A 1 283 ? 37.825 -4.996 -25.187 1.00 92.88 283 GLN A O 1
ATOM 2139 N N . ARG A 1 284 ? 38.570 -7.106 -25.268 1.00 92.44 284 ARG A N 1
ATOM 2140 C CA . ARG A 1 284 ? 37.291 -7.690 -25.690 1.00 92.44 284 ARG A CA 1
ATOM 2141 C C . ARG A 1 284 ? 36.544 -8.224 -24.476 1.00 92.44 284 ARG A C 1
ATOM 2143 O O . ARG A 1 284 ? 36.965 -9.208 -23.876 1.00 92.44 284 ARG A O 1
ATOM 2150 N N . LEU A 1 285 ? 35.424 -7.593 -24.146 1.00 91.38 285 LEU A N 1
ATOM 2151 C CA . LEU A 1 285 ? 34.526 -8.005 -23.075 1.00 91.38 285 LEU A CA 1
ATOM 2152 C C . LEU A 1 285 ? 33.340 -8.783 -23.648 1.00 91.38 285 LEU A C 1
ATOM 2154 O O . LEU A 1 285 ? 32.695 -8.360 -24.608 1.00 91.38 285 LEU A O 1
ATOM 2158 N N . ARG A 1 286 ? 33.015 -9.909 -23.025 1.00 91.50 286 ARG A N 1
ATOM 2159 C CA . ARG A 1 286 ? 31.718 -10.572 -23.135 1.00 91.50 286 ARG A CA 1
ATOM 2160 C C . ARG A 1 286 ? 30.670 -9.669 -22.501 1.00 91.50 286 ARG A C 1
ATOM 2162 O O . ARG A 1 286 ? 30.795 -9.284 -21.343 1.00 91.50 286 ARG A O 1
ATOM 2169 N N . VAL A 1 287 ? 29.632 -9.345 -23.250 1.00 88.62 287 VAL A N 1
ATOM 2170 C CA . VAL A 1 287 ? 28.507 -8.524 -22.791 1.00 88.62 287 VAL A CA 1
ATOM 2171 C C . VAL A 1 287 ? 27.214 -9.309 -22.975 1.00 88.62 287 VAL A C 1
ATOM 2173 O O . VAL A 1 287 ? 27.131 -10.122 -23.900 1.00 88.62 287 VAL A O 1
ATOM 2176 N N . PRO A 1 288 ? 26.185 -9.089 -22.145 1.00 83.06 288 PRO A N 1
ATOM 2177 C CA . PRO A 1 288 ? 24.850 -9.569 -22.468 1.00 83.06 288 PRO A CA 1
ATOM 2178 C C . PRO A 1 288 ? 24.430 -9.035 -23.844 1.00 83.06 288 PRO A C 1
ATOM 2180 O O . PRO A 1 288 ? 24.587 -7.844 -24.138 1.00 83.06 288 PRO A O 1
ATOM 2183 N N . ALA A 1 289 ? 23.943 -9.914 -24.719 1.00 78.81 289 ALA A N 1
ATOM 2184 C CA . ALA A 1 289 ? 23.276 -9.469 -25.929 1.00 78.81 289 ALA A CA 1
ATOM 2185 C C . ALA A 1 289 ? 21.935 -8.870 -25.521 1.00 78.81 289 ALA A C 1
ATOM 2187 O O . ALA A 1 289 ? 21.146 -9.496 -24.810 1.00 78.81 289 ALA A O 1
ATOM 2188 N N . LEU A 1 290 ? 21.697 -7.647 -25.979 1.00 75.25 290 LEU A N 1
ATOM 2189 C CA . LEU A 1 290 ? 20.406 -7.017 -25.796 1.00 75.25 290 LEU A CA 1
ATOM 2190 C C . LEU A 1 290 ? 19.373 -7.768 -26.643 1.00 75.25 290 LEU A C 1
ATOM 2192 O O . LEU A 1 290 ? 19.666 -8.083 -27.803 1.00 75.25 290 LEU A O 1
ATOM 2196 N N . PRO A 1 291 ? 18.178 -8.055 -26.103 1.00 79.81 291 PRO A N 1
ATOM 2197 C CA . PRO A 1 291 ? 17.072 -8.529 -26.912 1.00 79.81 291 PRO A CA 1
ATOM 2198 C C . PRO A 1 291 ? 16.815 -7.548 -28.057 1.00 79.81 291 PRO A C 1
ATOM 2200 O O . PRO A 1 291 ? 16.976 -6.328 -27.924 1.00 79.81 291 PRO A O 1
ATOM 2203 N N . THR A 1 292 ? 16.443 -8.110 -29.201 1.00 87.06 292 THR A N 1
ATOM 2204 C CA . THR A 1 292 ? 16.138 -7.343 -30.403 1.00 87.06 292 THR A CA 1
ATOM 2205 C C . THR A 1 292 ? 14.743 -7.672 -30.911 1.00 87.06 292 THR A C 1
ATOM 2207 O O . THR A 1 292 ? 14.227 -8.763 -30.676 1.00 87.06 292 THR A O 1
ATOM 2210 N N . HIS A 1 293 ? 14.139 -6.712 -31.600 1.00 88.62 293 HIS A N 1
ATOM 2211 C CA . HIS A 1 293 ? 12.840 -6.797 -32.245 1.00 88.62 293 HIS A CA 1
ATOM 2212 C C . HIS A 1 293 ? 13.011 -6.464 -33.722 1.00 88.62 293 HIS A C 1
ATOM 2214 O O . HIS A 1 293 ? 13.535 -5.402 -34.065 1.00 88.62 293 HIS A O 1
ATOM 2220 N N . THR A 1 294 ? 12.574 -7.362 -34.598 1.00 93.94 294 THR A N 1
ATOM 2221 C CA . THR A 1 294 ? 12.521 -7.093 -36.036 1.00 93.94 294 THR A CA 1
ATOM 2222 C C . THR A 1 294 ? 11.196 -6.424 -36.360 1.00 93.94 294 THR A C 1
ATOM 2224 O O . THR A 1 294 ? 10.138 -7.008 -36.147 1.00 93.94 294 THR A O 1
ATOM 2227 N N . VAL A 1 295 ? 11.265 -5.203 -36.881 1.00 92.62 295 VAL A N 1
ATOM 2228 C CA . VAL A 1 295 ? 10.108 -4.378 -37.234 1.00 92.62 295 VAL A CA 1
ATOM 2229 C C . VAL A 1 295 ? 9.240 -5.120 -38.251 1.00 92.62 295 VAL A C 1
ATOM 2231 O O . VAL A 1 295 ? 9.703 -5.473 -39.339 1.00 92.62 295 VAL A O 1
ATOM 2234 N N . ALA A 1 296 ? 7.976 -5.352 -37.917 1.00 87.75 296 ALA A N 1
ATOM 2235 C CA . ALA A 1 296 ? 6.993 -5.930 -38.820 1.00 87.75 296 ALA A CA 1
ATOM 2236 C C . ALA A 1 296 ? 6.351 -4.857 -39.718 1.00 87.75 296 ALA A C 1
ATOM 2238 O O . ALA A 1 296 ? 6.453 -3.648 -39.492 1.00 87.75 296 ALA A O 1
ATOM 2239 N N . LYS A 1 297 ? 5.660 -5.294 -40.778 1.00 90.56 297 LYS A N 1
ATOM 2240 C CA . LYS A 1 297 ? 4.946 -4.381 -41.682 1.00 90.56 297 LYS A CA 1
ATOM 2241 C C . LYS A 1 297 ? 3.858 -3.617 -40.919 1.00 90.56 297 LYS A C 1
ATOM 2243 O O . LYS A 1 297 ? 2.936 -4.229 -40.396 1.00 90.56 297 LYS A O 1
ATOM 2248 N N . GLY A 1 298 ? 3.947 -2.286 -40.921 1.00 82.50 298 GLY A N 1
ATOM 2249 C CA . GLY A 1 298 ? 2.978 -1.399 -40.265 1.00 82.50 298 GLY A CA 1
ATOM 2250 C C . GLY A 1 298 ? 3.284 -1.083 -38.798 1.00 82.50 298 GLY A C 1
ATOM 2251 O O . GLY A 1 298 ? 2.534 -0.328 -38.184 1.00 82.50 298 GLY A O 1
ATOM 2252 N N . GLU A 1 299 ? 4.374 -1.608 -38.234 1.00 87.88 299 GLU A N 1
ATOM 2253 C CA . GLU A 1 299 ? 4.818 -1.215 -36.897 1.00 87.88 299 GLU A CA 1
ATOM 2254 C C . GLU A 1 299 ? 5.522 0.146 -36.902 1.00 87.88 299 GLU A C 1
ATOM 2256 O O . GLU A 1 299 ? 6.278 0.486 -37.812 1.00 87.88 299 GLU A O 1
ATOM 2261 N N . GLY A 1 300 ? 5.290 0.914 -35.839 1.00 91.00 300 GLY A N 1
ATOM 2262 C CA . GLY A 1 300 ? 5.992 2.160 -35.548 1.00 91.00 300 GLY A CA 1
ATOM 2263 C C . GLY A 1 300 ? 6.707 2.089 -34.201 1.00 91.00 300 GLY A C 1
ATOM 2264 O O . GLY A 1 300 ? 6.358 1.264 -33.352 1.00 91.00 300 GLY A O 1
ATOM 2265 N N . LEU A 1 301 ? 7.661 3.002 -33.973 1.00 86.62 301 LEU A N 1
ATOM 2266 C CA . LEU A 1 301 ? 8.421 3.094 -32.716 1.00 86.62 301 LEU A CA 1
ATOM 2267 C C . LEU A 1 301 ? 7.509 3.110 -31.480 1.00 86.62 301 LEU A C 1
ATOM 2269 O O . LEU A 1 301 ? 7.844 2.506 -30.470 1.00 86.62 301 LEU A O 1
ATOM 2273 N N . TRP A 1 302 ? 6.337 3.746 -31.569 1.00 90.56 302 TRP A N 1
ATOM 2274 C CA . TRP A 1 302 ? 5.357 3.779 -30.482 1.00 90.56 302 TRP A CA 1
ATOM 2275 C C . TRP A 1 302 ? 4.811 2.398 -30.104 1.00 90.56 302 TRP A C 1
ATOM 2277 O O . TRP A 1 302 ? 4.793 2.049 -28.925 1.00 90.56 302 TRP A O 1
ATOM 2287 N N . GLY A 1 303 ? 4.398 1.599 -31.093 1.00 84.62 303 GLY A N 1
ATOM 2288 C CA . GLY A 1 303 ? 3.840 0.266 -30.850 1.00 84.62 303 GLY A CA 1
ATOM 2289 C C . GLY A 1 303 ? 4.884 -0.688 -30.278 1.00 84.62 303 GLY A C 1
ATOM 2290 O O . GLY A 1 303 ? 4.621 -1.365 -29.286 1.00 84.62 303 GLY A O 1
ATOM 2291 N N . ILE A 1 304 ? 6.090 -0.656 -30.850 1.00 87.00 304 ILE A N 1
ATOM 2292 C CA . ILE A 1 304 ? 7.214 -1.491 -30.417 1.00 87.00 304 ILE A CA 1
ATOM 2293 C C . ILE A 1 304 ? 7.658 -1.094 -29.005 1.00 87.00 304 ILE A C 1
ATOM 2295 O O . ILE A 1 304 ? 7.809 -1.956 -28.145 1.00 87.00 304 ILE A O 1
ATOM 2299 N N . ALA A 1 305 ? 7.811 0.204 -28.722 1.00 82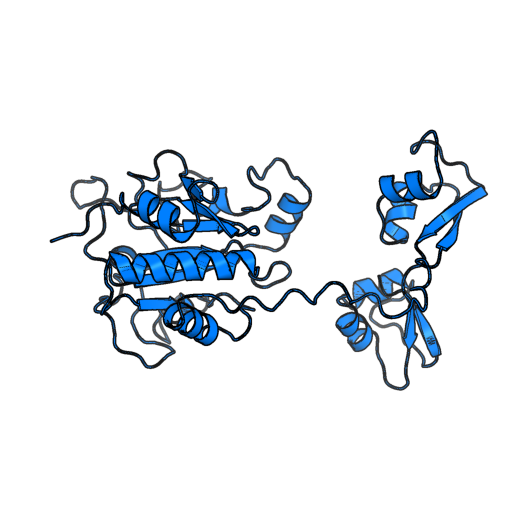.25 305 ALA A N 1
ATOM 2300 C CA . ALA A 1 305 ? 8.212 0.668 -27.397 1.00 82.25 305 ALA A CA 1
ATOM 2301 C C . ALA A 1 305 ? 7.205 0.213 -26.331 1.00 82.25 305 ALA A C 1
ATOM 2303 O O . ALA A 1 305 ? 7.588 -0.406 -25.342 1.00 82.25 305 ALA A O 1
ATOM 2304 N N . ARG A 1 306 ? 5.905 0.401 -26.589 1.00 85.00 306 ARG A N 1
ATOM 2305 C CA . ARG A 1 306 ? 4.833 -0.041 -25.689 1.00 85.00 306 ARG A CA 1
ATOM 2306 C C . ARG A 1 306 ? 4.832 -1.554 -25.462 1.00 85.00 306 ARG A C 1
ATOM 2308 O O . ARG A 1 306 ? 4.616 -1.980 -24.331 1.00 85.00 306 ARG A O 1
ATOM 2315 N N . GLN A 1 307 ? 5.069 -2.354 -26.502 1.00 77.56 307 GLN A N 1
ATOM 2316 C CA . GLN A 1 307 ? 5.137 -3.815 -26.394 1.00 77.56 307 GLN A CA 1
ATOM 2317 C C . GLN A 1 307 ? 6.259 -4.273 -25.455 1.00 77.56 307 GLN A C 1
ATOM 2319 O O . GLN A 1 307 ? 6.075 -5.227 -24.702 1.00 77.56 307 GLN A O 1
ATOM 2324 N N . HIS A 1 308 ? 7.397 -3.579 -25.484 1.00 80.00 308 HIS A N 1
ATOM 2325 C CA . HIS A 1 308 ? 8.580 -3.914 -24.687 1.00 80.00 308 HIS A CA 1
ATOM 2326 C C . HIS A 1 308 ? 8.691 -3.099 -23.388 1.00 80.00 308 HIS A C 1
ATOM 2328 O O . HIS A 1 308 ? 9.707 -3.164 -22.705 1.00 80.00 308 HIS A O 1
ATOM 2334 N N . GLY A 1 309 ? 7.652 -2.339 -23.022 1.00 76.75 309 GLY A N 1
ATOM 2335 C CA . GLY A 1 309 ? 7.636 -1.541 -21.790 1.00 76.75 309 GLY A CA 1
ATOM 2336 C C . GLY A 1 309 ? 8.594 -0.342 -21.793 1.00 76.75 309 GLY A C 1
ATOM 2337 O O . GLY A 1 309 ? 8.963 0.145 -20.729 1.00 76.75 309 GLY A O 1
ATOM 2338 N N . LEU A 1 310 ? 8.992 0.135 -22.972 1.00 83.69 310 LEU A N 1
ATOM 2339 C CA . LEU A 1 310 ? 9.844 1.305 -23.176 1.00 83.69 310 LEU A CA 1
ATOM 2340 C C . LEU A 1 310 ? 9.012 2.536 -23.560 1.00 83.69 310 LEU A C 1
ATOM 2342 O O . LEU A 1 310 ? 7.922 2.435 -24.130 1.00 83.69 310 LEU A O 1
ATOM 2346 N N . THR A 1 311 ? 9.560 3.728 -23.330 1.00 88.12 311 THR A N 1
ATOM 2347 C CA . THR A 1 311 ? 9.092 4.945 -24.003 1.00 88.12 311 THR A CA 1
ATOM 2348 C C . THR A 1 311 ? 9.645 5.022 -25.425 1.00 88.12 311 THR A C 1
ATOM 2350 O O . THR A 1 311 ? 10.662 4.409 -25.758 1.00 88.12 311 THR A O 1
ATOM 2353 N N . VAL A 1 312 ? 8.997 5.816 -26.282 1.00 88.31 312 VAL A N 1
ATOM 2354 C CA . VAL A 1 312 ? 9.478 6.051 -27.654 1.00 88.31 312 VAL A CA 1
ATOM 2355 C C . VAL A 1 312 ? 10.888 6.634 -27.653 1.00 88.31 312 VAL A C 1
ATOM 2357 O O . VAL A 1 312 ? 11.727 6.182 -28.426 1.00 88.31 312 VAL A O 1
ATOM 2360 N N . ASP A 1 313 ? 11.170 7.590 -26.765 1.00 85.69 313 ASP A N 1
ATOM 2361 C CA . ASP A 1 313 ? 12.504 8.181 -26.646 1.00 85.69 313 ASP A CA 1
ATOM 2362 C C . ASP A 1 313 ? 13.535 7.153 -26.150 1.00 85.69 313 ASP A C 1
ATOM 2364 O O . ASP A 1 313 ? 14.658 7.137 -26.645 1.00 85.69 313 ASP A O 1
ATOM 2368 N N . GLN A 1 314 ? 13.174 6.258 -25.221 1.00 82.31 314 GLN A N 1
ATOM 2369 C CA . GLN A 1 314 ? 14.066 5.182 -24.766 1.00 82.31 314 GLN A CA 1
ATOM 2370 C C . GLN A 1 314 ? 14.415 4.221 -25.904 1.00 82.31 314 GLN A C 1
ATOM 2372 O O . GLN A 1 314 ? 15.596 3.985 -26.159 1.00 82.31 314 GLN A O 1
ATOM 2377 N N . LEU A 1 315 ? 13.405 3.717 -26.621 1.00 90.12 315 LEU A N 1
ATOM 2378 C CA . LEU A 1 315 ? 13.615 2.831 -27.765 1.00 90.12 315 LEU A CA 1
ATOM 2379 C C . LEU A 1 315 ? 14.425 3.523 -28.870 1.00 90.12 315 LEU A C 1
ATOM 2381 O O . LEU A 1 315 ? 15.332 2.919 -29.440 1.00 90.12 315 LEU A O 1
ATOM 2385 N N . ALA A 1 316 ? 14.119 4.785 -29.172 1.00 88.81 316 ALA A N 1
ATOM 2386 C CA . ALA A 1 316 ? 14.818 5.535 -30.205 1.00 88.81 316 ALA A CA 1
ATOM 2387 C C . ALA A 1 316 ? 16.295 5.745 -29.837 1.00 88.81 316 ALA A C 1
ATOM 2389 O O . ALA A 1 316 ? 17.180 5.346 -30.594 1.00 88.81 316 ALA A O 1
ATOM 2390 N N . ASN A 1 317 ? 16.570 6.264 -28.638 1.00 83.31 317 ASN A N 1
ATOM 2391 C CA . ASN A 1 317 ? 17.931 6.536 -28.173 1.00 83.31 317 ASN A CA 1
ATOM 2392 C C . ASN A 1 317 ? 18.788 5.265 -28.107 1.00 83.31 317 ASN A C 1
ATOM 2394 O O . ASN A 1 317 ? 19.955 5.290 -28.497 1.00 83.31 317 ASN A O 1
ATOM 2398 N N . LEU A 1 318 ? 18.204 4.142 -27.674 1.00 81.69 318 LEU A N 1
ATOM 2399 C CA . LEU A 1 318 ? 18.876 2.841 -27.625 1.00 81.69 318 LEU A CA 1
ATOM 2400 C C . LEU A 1 318 ? 19.379 2.375 -29.004 1.00 81.69 318 LEU A C 1
ATOM 2402 O O . LEU A 1 318 ? 20.357 1.631 -29.105 1.00 81.69 318 LEU A O 1
ATOM 2406 N N . ASN A 1 319 ? 18.721 2.835 -30.066 1.00 89.19 319 ASN A N 1
ATOM 2407 C CA . ASN A 1 319 ? 18.999 2.466 -31.449 1.00 89.19 319 ASN A CA 1
ATOM 2408 C C . ASN A 1 319 ? 19.682 3.577 -32.257 1.00 89.19 319 ASN A C 1
ATOM 2410 O O . ASN A 1 319 ? 19.824 3.438 -33.469 1.00 89.19 319 ASN A O 1
ATOM 2414 N N . GLY A 1 320 ? 20.110 4.670 -31.611 1.00 86.62 320 GLY A N 1
ATOM 2415 C CA . GLY A 1 320 ? 20.687 5.827 -32.305 1.00 86.62 320 GLY A CA 1
ATOM 2416 C C . GLY A 1 320 ? 19.686 6.546 -33.217 1.00 86.62 320 GLY A C 1
ATOM 2417 O O . GLY A 1 320 ? 20.080 7.177 -34.193 1.00 86.62 320 GLY A O 1
ATOM 2418 N N . LEU A 1 321 ? 18.395 6.419 -32.917 1.00 92.12 321 LEU A N 1
ATOM 2419 C CA . LEU A 1 321 ? 17.287 7.045 -33.623 1.00 92.12 321 LEU A CA 1
ATOM 2420 C C . LEU A 1 321 ? 16.757 8.234 -32.815 1.00 92.12 321 LEU A C 1
ATOM 2422 O O . LEU A 1 321 ? 17.001 8.371 -31.618 1.00 92.12 321 LEU A O 1
ATOM 2426 N N . THR A 1 322 ? 15.953 9.066 -33.460 1.00 90.56 322 THR A N 1
ATOM 2427 C CA . THR A 1 322 ? 15.096 10.054 -32.795 1.00 90.56 322 THR A CA 1
ATOM 2428 C C . THR A 1 322 ? 13.656 9.552 -32.744 1.00 90.56 322 THR A C 1
ATOM 2430 O O . THR A 1 322 ? 13.260 8.691 -33.530 1.00 90.56 322 THR A O 1
ATOM 2433 N N . ARG A 1 323 ? 12.820 10.134 -31.876 1.00 89.94 323 ARG A N 1
ATOM 2434 C CA . ARG A 1 323 ? 11.388 9.786 -31.798 1.00 89.94 323 ARG A CA 1
ATOM 2435 C C . ARG A 1 323 ? 10.616 9.973 -33.113 1.00 89.94 323 ARG A C 1
ATOM 2437 O O . ARG A 1 323 ? 9.532 9.423 -33.263 1.00 89.94 323 ARG A O 1
ATOM 2444 N N . THR A 1 324 ? 11.156 10.772 -34.035 1.00 88.44 324 THR A N 1
ATOM 2445 C CA . THR A 1 324 ? 10.590 11.054 -35.364 1.00 88.44 324 THR A CA 1
ATOM 2446 C C . THR A 1 324 ? 11.268 10.272 -36.486 1.00 88.44 324 THR A C 1
ATOM 2448 O O . THR A 1 324 ? 10.910 10.437 -37.650 1.00 88.44 324 THR A O 1
ATOM 2451 N N . SER A 1 325 ? 12.256 9.436 -36.165 1.00 89.44 325 SER A N 1
ATOM 2452 C CA . SER A 1 325 ? 12.920 8.599 -37.156 1.00 89.44 325 SER A CA 1
ATOM 2453 C C . SER A 1 325 ? 11.937 7.601 -37.756 1.00 89.44 325 SER A C 1
ATOM 2455 O O . SER A 1 325 ? 11.148 6.970 -37.051 1.00 89.44 325 SER A O 1
ATOM 2457 N N . THR A 1 326 ? 12.001 7.454 -39.077 1.00 91.62 326 THR A N 1
ATOM 2458 C CA . THR A 1 326 ? 11.247 6.419 -39.784 1.00 91.62 326 THR A CA 1
ATOM 2459 C C . THR A 1 326 ? 11.945 5.080 -39.583 1.00 91.62 326 THR A C 1
ATOM 2461 O O . THR A 1 326 ? 13.164 4.992 -39.721 1.00 91.62 326 THR A O 1
ATOM 2464 N N . ILE A 1 327 ? 11.169 4.048 -39.254 1.00 93.44 327 ILE A N 1
ATOM 2465 C CA . ILE A 1 327 ? 11.637 2.662 -39.204 1.00 93.44 327 ILE A CA 1
ATOM 2466 C C . ILE A 1 327 ? 11.009 1.864 -40.343 1.00 93.44 327 ILE A C 1
ATOM 2468 O O . ILE A 1 327 ? 9.898 2.170 -40.783 1.00 93.44 327 ILE A O 1
ATOM 2472 N N . HIS A 1 328 ? 11.714 0.842 -40.822 1.00 92.75 328 HIS A N 1
ATOM 2473 C CA . HIS A 1 328 ? 11.282 0.045 -41.970 1.00 92.75 328 HIS A CA 1
ATOM 2474 C C . HIS A 1 328 ? 11.062 -1.423 -41.595 1.00 92.75 328 HIS A C 1
ATOM 2476 O O . HIS A 1 328 ? 11.803 -1.951 -40.765 1.00 92.75 328 HIS A O 1
ATOM 2482 N N . PRO A 1 329 ? 10.094 -2.120 -42.219 1.00 92.38 329 PRO A N 1
ATOM 2483 C CA . PRO A 1 329 ? 9.922 -3.553 -42.013 1.00 92.38 329 PRO A CA 1
ATOM 2484 C C . PRO A 1 329 ? 11.219 -4.322 -42.296 1.00 92.38 329 PRO A C 1
ATOM 2486 O O . PRO A 1 329 ? 11.896 -4.059 -43.289 1.00 92.38 329 PRO A O 1
ATOM 2489 N N . GLY A 1 330 ? 11.566 -5.261 -41.418 1.00 86.19 330 GLY A N 1
ATOM 2490 C CA . GLY A 1 330 ? 12.829 -6.002 -41.452 1.00 86.19 330 GLY A CA 1
ATOM 2491 C C . GLY A 1 330 ? 13.991 -5.320 -40.721 1.00 86.19 330 GLY A C 1
ATOM 2492 O O . GLY A 1 330 ? 15.022 -5.956 -40.515 1.00 86.19 330 GLY A O 1
ATOM 2493 N N . GLN A 1 331 ? 13.845 -4.066 -40.282 1.00 94.38 331 GLN A N 1
ATOM 2494 C CA . GLN A 1 331 ? 14.841 -3.401 -39.441 1.00 94.38 331 GLN A CA 1
ATOM 2495 C C . GLN A 1 331 ? 14.904 -4.060 -38.060 1.00 94.38 331 GLN A C 1
ATOM 2497 O O . GLN A 1 331 ? 13.875 -4.330 -37.450 1.00 94.38 331 GLN A O 1
ATOM 2502 N N . THR A 1 332 ? 16.108 -4.279 -37.537 1.00 92.00 332 THR A N 1
ATOM 2503 C CA . THR A 1 332 ? 16.306 -4.842 -36.196 1.00 92.00 332 THR A CA 1
ATOM 2504 C C . THR A 1 332 ? 16.580 -3.728 -35.193 1.00 92.00 332 THR A C 1
ATOM 2506 O O . THR A 1 332 ? 17.557 -2.992 -35.333 1.00 92.00 332 THR A O 1
ATOM 2509 N N . LEU A 1 333 ? 15.731 -3.619 -34.171 1.00 89.75 333 LEU A N 1
ATOM 2510 C CA . LEU A 1 333 ? 15.861 -2.673 -33.065 1.00 89.75 333 LEU A CA 1
ATOM 2511 C C . LEU A 1 333 ? 16.256 -3.412 -31.787 1.00 89.75 333 LEU A C 1
ATOM 2513 O O . LEU A 1 333 ? 15.723 -4.471 -31.490 1.00 89.75 333 LEU A O 1
ATOM 2517 N N . ARG A 1 334 ? 17.164 -2.851 -30.999 1.00 88.44 334 ARG A N 1
ATOM 2518 C CA . ARG A 1 334 ? 17.427 -3.230 -29.606 1.00 88.44 334 ARG A CA 1
ATOM 2519 C C . ARG A 1 334 ? 16.255 -2.773 -28.737 1.00 88.44 334 ARG A C 1
ATOM 2521 O O . ARG A 1 334 ? 15.752 -1.673 -28.962 1.00 88.44 334 ARG A O 1
ATOM 2528 N N . VAL A 1 335 ? 15.827 -3.592 -27.775 1.00 84.44 335 VAL A N 1
ATOM 2529 C CA . VAL A 1 335 ? 14.595 -3.353 -26.988 1.00 84.44 335 VAL A CA 1
ATOM 2530 C C . VAL A 1 335 ? 14.753 -3.555 -25.471 1.00 84.44 335 VAL A C 1
ATOM 2532 O O . VAL A 1 335 ? 13.774 -3.838 -24.790 1.00 84.44 335 VAL A O 1
ATOM 2535 N N . ALA A 1 336 ? 15.963 -3.403 -24.926 1.00 74.12 336 ALA A N 1
ATOM 2536 C CA . ALA A 1 336 ? 16.221 -3.404 -23.480 1.00 74.12 336 ALA A CA 1
ATOM 2537 C C . ALA A 1 336 ? 17.281 -2.377 -23.088 1.00 74.12 336 ALA A C 1
ATOM 2539 O O . ALA A 1 336 ? 18.197 -2.146 -23.910 1.00 74.12 336 ALA A O 1
#

Sequence (336 aa):
MPIPFLTGLGRVLDTAVGSDRWEGVPGWETRTGYTDREGRPRGYDEIYGAVIHTTESDDSAFAKAAAGDRAYRDAQAPTLDVVTDRWGTRGAHTYNMLIARDGTVRLIAAGPGWQAGHGTWPTKVAGPNPGVRDGEANFHTIGISMDANGSAWPVTEAQLVTLVKILVQLKREWAPDRFEVMMHGEWQPVGFPGAEGRTDPTRVPGGWDAIRKAVAAGAWPVQPKPAPPTPAATTARPAPATGTYTVRPGDTLGRIAKAHGTTWQALAKLNALADPHLIEVGQRLRVPALPTHTVAKGEGLWGIARQHGLTVDQLANLNGLTRTSTIHPGQTLRVA

Secondary structure (DSSP, 8-state):
------TTHHHHHHHHH-TTSEEEPTTGGG--S-B-TTSPBP--S---EEEEEE----HHHHHHHHTT-TT-S-SS-TTHHHHTTTT-SSS--S-SEEE-TTS-EEE--SS--SSS-S--S-SSS-----SPPTT-GGGTEEEEEES--SSSSPPPHHHHHHHHHHHHHHHHHH-TTT-EEEEGGGSS-TT-TT-TT----TT-TTHHHHHHHHHHHTS-------PPP---S------PPEEEEE--TT--HHHHHHHTTS-HHHHHHHTT-S-TT---TT-EEEEEPPPEEEPPTT--HHHHHHHTT--HHHHHHHTT--TT----TT-EEE--

Mean predicted aligned error: 15.45 Å

Solvent-accessible surface area (backbone atoms only — not comparable to full-atom values): 18560 Å² total; per-residue (Å²): 128,69,37,64,47,44,62,62,50,63,61,46,41,37,73,39,65,32,71,91,35,48,46,72,41,92,65,13,63,77,29,31,45,40,58,46,98,86,68,44,84,29,47,33,54,44,72,34,31,34,37,39,42,42,62,61,51,61,67,64,50,52,53,38,16,68,70,64,38,81,92,36,95,35,58,48,33,50,55,51,53,64,43,63,34,70,76,65,82,77,68,40,28,32,37,26,31,39,26,14,47,77,26,37,34,38,35,46,26,24,19,28,28,71,60,57,44,73,27,34,68,61,51,76,58,97,61,83,65,69,71,69,54,70,44,40,41,27,38,25,35,45,29,40,26,35,55,23,40,41,61,95,42,43,66,41,71,45,26,48,41,42,49,24,28,43,53,36,41,49,24,66,75,73,29,70,92,47,47,41,84,38,43,44,38,36,41,33,49,87,87,46,92,86,49,93,72,61,62,50,62,45,73,48,80,77,43,69,65,39,54,54,50,16,36,75,70,62,42,49,86,72,73,77,70,73,66,76,73,72,87,60,84,76,75,69,76,72,69,80,55,70,36,78,44,66,38,49,90,90,67,46,54,57,59,54,16,55,76,39,70,45,47,39,69,58,41,25,59,68,54,67,48,92,51,69,89,68,80,53,70,67,42,76,38,56,37,61,47,61,54,69,45,67,36,49,84,88,60,47,64,60,59,54,13,56,75,58,75,38,49,41,58,56,38,17,53,71,58,78,41,52,78,82,55,87,76,52,64,72,41,77,37,51,60,105

Nearest PDB structures (foldseek):
  4uz3-assembly2_B  TM=5.161E-01  e=8.022E-08  Thermus thermophilus HB8
  4xcm-assembly1_B  TM=5.185E-01  e=3.807E-07  Thermus thermophilus HB8
  4uz3-assembly1_A  TM=5.210E-01  e=6.267E-07  Thermus thermophilus HB8
  4s3j-assembly2_B  TM=4.802E-01  e=4.600E-06  Bacillus cereus ATCC 10876
  5jce-assembly1_A  TM=4.485E-01  e=3.166E-06  Oryza sativa Japonica Group

Foldseek 3Di:
DADFFQLCLQVLLCQLPNNVQEDEDPPQRQQALDADPVRHRDAAREAQAAAEAAPLDDPVQLVCLCVVNPVAPHNQQSCVCVQLPVPVPRSAGAFQWEQGQQRRIYGRHSGFGNHQFAFDPAAPDDDDDLPQDGRRCSRHHGYYYYHANQPPGARHPSNLQNVLSSRLSCCVPGPVPRYDYHYSLRGHHDPDVVNPDRDGRHDDVVPDVQSVVQNVVSGRPDDPPPDPPDPDPDPDPPDQDWDKDAAAPPDALQVLQVLQVHGLVVQCVQQVPPDNGDDDGRDIGTGGDFDKDFDAPPDDLCVLCVVLVHDSCRQQVSAVHHSPDDDDGRDITGRD

pLDDT: mean 81.9, std 14.74, range [33.38, 98.44]

Radius of gyration: 25.41 Å; Cα contacts (8 Å, |Δi|>4): 624; chains: 1; bounding box: 68×55×68 Å